Protein 1SRR (pdb70)

Structure (mmCIF, N/CA/C/O backbone):
data_1SRR
#
_entry.id   1SRR
#
_cell.length_a   101.990
_cell.length_b   101.990
_cell.length_c   82.300
_cell.angle_alpha   90.00
_cell.angle_beta   90.00
_cell.angle_gamma   90.00
#
_symmetry.space_group_name_H-M   'P 43 21 2'
#
loop_
_entity.id
_entity.type
_entity.pdbx_description
1 polymer 'SPORULATION RESPONSE REGULATORY PROTEIN'
2 non-polymer 'CALCIUM ION'
3 water water
#
loop_
_atom_site.group_PDB
_atom_site.id
_atom_site.type_symbol
_atom_site.label_atom_id
_atom_site.label_alt_id
_atom_site.label_comp_id
_atom_site.label_asym_id
_atom_site.label_entity_id
_atom_site.label_seq_id
_atom_site.pdbx_PDB_ins_code
_atom_site.Cartn_x
_atom_site.Cartn_y
_atom_site.Cartn_z
_atom_site.occupancy
_atom_site.B_iso_or_equiv
_atom_site.auth_seq_id
_atom_site.auth_comp_id
_atom_site.auth_asym_id
_atom_site.auth_atom_id
_atom_site.pdbx_PDB_model_num
ATOM 1 N N . ASN A 1 3 ? 11.927 14.573 49.592 1.00 69.29 3 ASN A N 1
ATOM 2 C CA . ASN A 1 3 ? 11.590 15.279 48.364 1.00 84.99 3 ASN A CA 1
ATOM 3 C C . ASN A 1 3 ? 10.153 15.003 47.816 1.00 82.02 3 ASN A C 1
ATOM 4 O O . ASN A 1 3 ? 9.514 15.830 47.145 1.00 39.94 3 ASN A O 1
ATOM 6 N N . GLU A 1 4 ? 9.611 13.833 48.104 1.00 84.99 4 GLU A N 1
ATOM 7 C CA . GLU A 1 4 ? 8.287 13.453 47.630 1.00 35.48 4 GLU A CA 1
ATOM 8 C C . GLU A 1 4 ? 7.132 14.203 48.277 1.00 36.46 4 GLU A C 1
ATOM 9 O O . GLU A 1 4 ? 7.065 14.384 49.499 1.00 33.81 4 GLU A O 1
ATOM 15 N N . LYS A 1 5 ? 6.196 14.629 47.445 1.00 23.49 5 LYS A N 1
ATOM 16 C CA . LYS A 1 5 ? 5.097 15.335 48.048 1.00 26.06 5 LYS A CA 1
ATOM 17 C C . LYS A 1 5 ? 3.812 14.541 47.904 1.00 36.63 5 LYS A C 1
ATOM 18 O O . LYS A 1 5 ? 3.559 13.974 46.838 1.00 29.91 5 LYS A O 1
ATOM 24 N N . ILE A 1 6 ? 3.007 14.557 48.962 1.00 27.34 6 ILE A N 1
ATOM 25 C CA . ILE A 1 6 ? 1.731 13.880 49.004 1.00 67.88 6 ILE A CA 1
ATOM 26 C C . ILE A 1 6 ? 0.665 14.856 49.475 1.00 27.85 6 ILE A C 1
ATOM 27 O O . ILE A 1 6 ? 0.846 15.532 50.499 1.00 24.03 6 ILE A O 1
ATOM 32 N N . LEU A 1 7 ? -0.459 14.928 48.749 1.00 24.75 7 LEU A N 1
ATOM 33 C CA . LEU A 1 7 ? -1.562 15.788 49.150 1.00 16.56 7 LEU A CA 1
ATOM 34 C C . LEU A 1 7 ? -2.705 14.907 49.724 1.00 21.33 7 LEU A C 1
ATOM 35 O O . LEU A 1 7 ? -3.151 13.953 49.083 1.00 30.15 7 LEU A O 1
ATOM 40 N N . ILE A 1 8 ? -3.157 15.175 50.925 1.00 28.32 8 ILE A N 1
ATOM 41 C CA . ILE A 1 8 ? -4.235 14.410 51.500 1.00 32.27 8 ILE A CA 1
ATOM 42 C C . ILE A 1 8 ? -5.543 15.175 51.435 1.00 33.38 8 ILE A C 1
ATOM 43 O O . ILE A 1 8 ? -5.691 16.186 52.087 1.00 29.79 8 ILE A O 1
ATOM 48 N N . VAL A 1 9 ? -6.478 14.676 50.670 1.00 24.75 9 VAL A N 1
ATOM 49 C CA . VAL A 1 9 ? -7.764 15.283 50.530 1.00 25.89 9 VAL A CA 1
ATOM 50 C C . VAL A 1 9 ? -8.804 14.530 51.310 1.00 41.74 9 VAL A C 1
ATOM 51 O O . VAL A 1 9 ? -9.133 13.404 50.984 1.00 22.62 9 VAL A O 1
ATOM 55 N N . ASP A 1 10 ? -9.337 15.159 52.336 1.00 32.04 10 ASP A N 1
ATOM 56 C CA . ASP A 1 10 ? -10.356 14.510 53.125 1.00 21.68 10 ASP A CA 1
ATOM 57 C C . ASP A 1 10 ? -11.115 15.548 53.872 1.00 43.69 10 ASP A C 1
ATOM 58 O O . ASP A 1 10 ? -10.499 16.442 54.439 1.00 25.38 10 ASP A O 1
ATOM 63 N N . ASP A 1 11 ? -12.439 15.384 53.878 1.00 36.45 11 ASP A N 1
ATOM 64 C CA . ASP A 1 11 ? -13.333 16.303 54.560 1.00 16.14 11 ASP A CA 1
ATOM 65 C C . ASP A 1 11 ? -13.290 16.306 56.053 1.00 22.85 11 ASP A C 1
ATOM 66 O O . ASP A 1 11 ? -13.715 17.284 56.659 1.00 47.93 11 ASP A O 1
ATOM 71 N N . GLN A 1 12 ? -12.759 15.227 56.641 1.00 25.96 12 GLN A N 1
ATOM 72 C CA . GLN A 1 12 ? -12.652 15.021 58.093 1.00 26.26 12 GLN A CA 1
ATOM 73 C C . GLN A 1 12 ? -11.262 15.295 58.712 1.00 29.79 12 GLN A C 1
ATOM 74 O O . GLN A 1 12 ? -10.310 14.553 58.491 1.00 39.86 12 GLN A O 1
ATOM 80 N N . SER A 1 13 ? -11.150 16.353 59.521 1.00 31.71 13 SER A N 1
ATOM 81 C CA . SER A 1 13 ? -9.896 16.725 60.150 1.00 27.21 13 SER A CA 1
ATOM 82 C C . SER A 1 13 ? -9.272 15.568 60.850 1.00 33.22 13 SER A C 1
ATOM 83 O O . SER A 1 13 ? -8.161 15.152 60.576 1.00 42.09 13 SER A O 1
ATOM 86 N N . GLY A 1 14 ? -9.984 15.037 61.779 1.00 30.57 14 GLY A N 1
ATOM 87 C CA . GLY A 1 14 ? -9.414 13.925 62.482 1.00 43.39 14 GLY A CA 1
ATOM 88 C C . GLY A 1 14 ? -8.591 12.961 61.628 1.00 40.24 14 GLY A C 1
ATOM 89 O O . GLY A 1 14 ? -7.400 12.841 61.854 1.00 37.17 14 GLY A O 1
ATOM 90 N N . ILE A 1 15 ? -9.242 12.266 60.686 1.00 46.27 15 ILE A N 1
ATOM 91 C CA . ILE A 1 15 ? -8.632 11.265 59.817 1.00 67.98 15 ILE A CA 1
ATOM 92 C C . ILE A 1 15 ? -7.595 11.836 58.896 1.00 35.08 15 ILE A C 1
ATOM 93 O O . ILE A 1 15 ? -6.527 11.228 58.668 1.00 35.47 15 ILE A O 1
ATOM 98 N N . ARG A 1 16 ? -7.926 12.990 58.364 1.00 29.78 16 ARG A N 1
ATOM 99 C CA . ARG A 1 16 ? -7.006 13.672 57.479 1.00 35.35 16 ARG A CA 1
ATOM 100 C C . ARG A 1 16 ? -5.700 13.999 58.212 1.00 34.83 16 ARG A C 1
ATOM 101 O O . ARG A 1 16 ? -4.596 13.807 57.705 1.00 39.79 16 ARG A O 1
ATOM 109 N N . ILE A 1 17 ? -5.820 14.486 59.437 1.00 31.65 17 ILE A N 1
ATOM 110 C CA . ILE A 1 17 ? -4.641 14.821 60.195 1.00 37.97 17 ILE A CA 1
ATOM 111 C C . ILE A 1 17 ? -3.848 13.613 60.613 1.00 38.03 17 ILE A C 1
ATOM 112 O O . ILE A 1 17 ? -2.640 13.673 60.736 1.00 38.99 17 ILE A O 1
ATOM 117 N N . LEU A 1 18 ? -4.537 12.517 60.842 1.00 35.06 18 LEU A N 1
ATOM 118 C CA . LEU A 1 18 ? -3.856 11.300 61.231 1.00 35.92 18 LEU A CA 1
ATOM 119 C C . LEU A 1 18 ? -3.011 10.769 60.090 1.00 29.61 18 LEU A C 1
ATOM 120 O O . LEU A 1 18 ? -1.906 10.340 60.302 1.00 41.82 18 LEU A O 1
ATOM 125 N N . LEU A 1 19 ? -3.570 10.801 58.869 1.00 36.63 19 LEU A N 1
ATOM 126 C CA . LEU A 1 19 ? -2.913 10.320 57.666 1.00 37.43 19 LEU A CA 1
ATOM 127 C C . LEU A 1 19 ? -1.726 11.175 57.322 1.00 39.58 19 LEU A C 1
ATOM 128 O O . LEU A 1 19 ? -0.660 10.730 56.888 1.00 33.45 19 LEU A O 1
ATOM 133 N N . ASN A 1 20 ? -1.925 12.441 57.506 1.00 36.89 20 ASN A N 1
ATOM 134 C CA . ASN A 1 20 ? -0.875 13.341 57.216 1.00 35.35 20 ASN A CA 1
ATOM 135 C C . ASN A 1 20 ? 0.395 12.941 58.009 1.00 30.93 20 ASN A C 1
ATOM 136 O O . ASN A 1 20 ? 1.512 12.828 57.494 1.00 52.60 20 ASN A O 1
ATOM 141 N N . GLU A 1 21 ? 0.197 12.701 59.285 1.00 33.25 21 GLU A N 1
ATOM 142 C CA . GLU A 1 21 ? 1.258 12.337 60.200 1.00 24.53 21 GLU A CA 1
ATOM 143 C C . GLU A 1 21 ? 1.944 11.062 59.831 1.00 31.52 21 GLU A C 1
ATOM 144 O O . GLU A 1 21 ? 3.164 10.974 59.929 1.00 45.06 21 GLU A O 1
ATOM 150 N N . VAL A 1 22 ? 1.156 10.095 59.371 1.00 35.19 22 VAL A N 1
ATOM 151 C CA . VAL A 1 22 ? 1.667 8.794 58.946 1.00 24.92 22 VAL A CA 1
ATOM 152 C C . VAL A 1 22 ? 2.740 8.965 57.875 1.00 31.64 22 VAL A C 1
ATOM 153 O O . VAL A 1 22 ? 3.781 8.295 57.914 1.00 39.36 22 VAL A O 1
ATOM 157 N N . PHE A 1 23 ? 2.449 9.876 56.912 1.00 36.14 23 PHE A N 1
ATOM 158 C CA . PHE A 1 23 ? 3.356 10.179 55.809 1.00 29.60 23 PHE A CA 1
ATOM 159 C C . PHE A 1 23 ? 4.389 11.261 56.095 1.00 47.08 23 PHE A C 1
ATOM 160 O O . PHE A 1 23 ? 5.338 11.421 55.352 1.00 35.55 23 PHE A O 1
ATOM 168 N N . ASN A 1 24 ? 4.203 12.011 57.153 1.00 37.60 24 ASN A N 1
ATOM 169 C CA . ASN A 1 24 ? 5.181 13.001 57.500 1.00 28.18 24 ASN A CA 1
ATOM 170 C C . ASN A 1 24 ? 6.229 12.149 58.180 1.00 37.20 24 ASN A C 1
ATOM 171 O O . ASN A 1 24 ? 7.426 12.196 57.970 1.00 32.47 24 ASN A O 1
ATOM 176 N N . LYS A 1 25 ? 5.725 11.284 59.004 1.00 35.98 25 LYS A N 1
ATOM 177 C CA . LYS A 1 25 ? 6.576 10.375 59.714 1.00 36.59 25 LYS A CA 1
ATOM 178 C C . LYS A 1 25 ? 7.367 9.521 58.751 1.00 35.98 25 LYS A C 1
ATOM 179 O O . LYS A 1 25 ? 8.298 8.838 59.118 1.00 34.88 25 LYS A O 1
ATOM 185 N N . GLU A 1 26 ? 6.986 9.522 57.506 1.00 49.00 26 GLU A N 1
ATOM 186 C CA . GLU A 1 26 ? 7.708 8.715 56.553 1.00 31.03 26 GLU A CA 1
ATOM 187 C C . GLU A 1 26 ? 8.721 9.532 55.756 1.00 41.33 26 GLU A C 1
ATOM 188 O O . GLU A 1 26 ? 9.511 8.980 54.994 1.00 31.90 26 GLU A O 1
ATOM 194 N N . GLY A 1 27 ? 8.697 10.867 55.905 1.00 32.16 27 GLY A N 1
ATOM 195 C CA . GLY A 1 27 ? 9.641 11.722 55.186 1.00 35.89 27 GLY A CA 1
ATOM 196 C C . GLY A 1 27 ? 9.097 12.390 53.943 1.00 34.59 27 GLY A C 1
ATOM 197 O O . GLY A 1 27 ? 9.807 12.948 53.083 1.00 23.16 27 GLY A O 1
ATOM 198 N N . TYR A 1 28 ? 7.795 12.318 53.834 1.00 39.92 28 TYR A N 1
ATOM 199 C CA . TYR A 1 28 ? 7.121 12.917 52.706 1.00 37.76 28 TYR A CA 1
ATOM 200 C C . TYR A 1 28 ? 6.694 14.336 53.052 1.00 36.02 28 TYR A C 1
ATOM 201 O O . TYR A 1 28 ? 6.301 14.596 54.200 1.00 29.62 28 TYR A O 1
ATOM 210 N N . GLN A 1 29 ? 6.758 15.217 52.046 1.00 35.96 29 GLN A N 1
ATOM 211 C CA . GLN A 1 29 ? 6.335 16.616 52.171 1.00 40.48 29 GLN A CA 1
ATOM 212 C C . GLN A 1 29 ? 4.844 16.544 51.952 1.00 32.02 29 GLN A C 1
ATOM 213 O O . GLN A 1 29 ? 4.419 16.338 50.818 1.00 43.18 29 GLN A O 1
ATOM 219 N N . THR A 1 30 ? 4.065 16.645 53.023 1.00 30.21 30 THR A N 1
ATOM 220 C CA . THR A 1 30 ? 2.615 16.521 52.912 1.00 37.59 30 THR A CA 1
ATOM 221 C C . THR A 1 30 ? 1.847 17.834 52.945 1.00 73.99 30 THR A C 1
ATOM 222 O O . THR A 1 30 ? 2.239 18.771 53.638 1.00 50.73 30 THR A O 1
ATOM 226 N N . PHE A 1 31 ? 0.738 17.854 52.193 1.00 28.98 31 PHE A N 1
ATOM 227 C CA . PHE A 1 31 ? -0.169 18.965 52.083 1.00 28.17 31 PHE A CA 1
ATOM 228 C C . PHE A 1 31 ? -1.538 18.460 52.422 1.00 44.57 31 PHE A C 1
ATOM 229 O O . PHE A 1 31 ? -1.783 17.269 52.348 1.00 38.60 31 PHE A O 1
ATOM 237 N N . GLN A 1 32 ? -2.422 19.367 52.770 1.00 26.35 32 GLN A N 1
ATOM 238 C CA . GLN A 1 32 ? -3.742 18.951 53.140 1.00 26.13 32 GLN A CA 1
ATOM 239 C C . GLN A 1 32 ? -4.830 19.807 52.559 1.00 37.09 32 GLN A C 1
ATOM 240 O O . GLN A 1 32 ? -4.682 21.016 52.487 1.00 32.55 32 GLN A O 1
ATOM 246 N N . ALA A 1 33 ? -5.928 19.147 52.169 1.00 39.41 33 ALA A N 1
ATOM 247 C CA . ALA A 1 33 ? -7.096 19.778 51.605 1.00 11.74 33 ALA A CA 1
ATOM 248 C C . ALA A 1 33 ? -8.392 19.172 52.160 1.00 43.28 33 ALA A C 1
ATOM 249 O O . ALA A 1 33 ? -8.458 17.981 52.468 1.00 42.78 33 ALA A O 1
ATOM 251 N N . ALA A 1 34 ? -9.442 19.975 52.297 1.00 37.68 34 ALA A N 1
ATOM 252 C CA . ALA A 1 34 ? -10.742 19.512 52.829 1.00 26.18 34 ALA A CA 1
ATOM 253 C C . ALA A 1 34 ? -11.884 19.442 51.787 1.00 30.71 34 ALA A C 1
ATOM 254 O O . ALA A 1 34 ? -13.033 19.079 52.050 1.00 34.27 34 ALA A O 1
ATOM 256 N N . ASN A 1 35 ? -11.564 19.842 50.594 1.00 27.78 35 ASN A N 1
ATOM 257 C CA . ASN A 1 35 ? -12.493 19.868 49.490 1.00 16.72 35 ASN A CA 1
ATOM 258 C C . ASN A 1 35 ? -11.719 19.981 48.196 1.00 22.66 35 ASN A C 1
ATOM 259 O O . ASN A 1 35 ? -10.534 20.330 48.165 1.00 36.53 35 ASN A O 1
ATOM 264 N N . GLY A 1 36 ? -12.410 19.703 47.129 1.00 28.28 36 GLY A N 1
ATOM 265 C CA . GLY A 1 36 ? -11.842 19.713 45.824 1.00 38.94 36 GLY A CA 1
ATOM 266 C C . GLY A 1 36 ? -11.327 21.037 45.358 1.00 33.83 36 GLY A C 1
ATOM 267 O O . GLY A 1 36 ? -10.488 21.075 44.450 1.00 39.77 36 GLY A O 1
ATOM 268 N N . LEU A 1 37 ? -11.815 22.116 45.945 1.00 39.15 37 LEU A N 1
ATOM 269 C CA . LEU A 1 37 ? -11.327 23.433 45.517 1.00 36.14 37 LEU A CA 1
ATOM 270 C C . LEU A 1 37 ? -9.913 23.687 46.006 1.00 15.89 37 LEU A C 1
ATOM 271 O O . LEU A 1 37 ? -9.028 24.014 45.232 1.00 26.98 37 LEU A O 1
ATOM 273 N N . GLN A 1 38 ? -9.730 23.448 47.295 1.00 24.42 38 GLN A N 1
ATOM 274 C CA . GLN A 1 38 ? -8.460 23.588 47.920 1.00 36.93 38 GLN A CA 1
ATOM 275 C C . GLN A 1 38 ? -7.509 22.642 47.279 1.00 39.12 38 GLN A C 1
ATOM 276 O O . GLN A 1 38 ? -6.376 22.951 46.956 1.00 44.28 38 GLN A O 1
ATOM 282 N N . ALA A 1 39 ? -7.957 21.450 47.111 1.00 31.49 39 ALA A N 1
ATOM 283 C CA . ALA A 1 39 ? -7.069 20.519 46.503 1.00 27.55 39 ALA A CA 1
ATOM 284 C C . ALA A 1 39 ? -6.580 21.013 45.189 1.00 21.60 39 ALA A C 1
ATOM 285 O O . ALA A 1 39 ? -5.376 21.096 44.914 1.00 39.18 39 ALA A O 1
ATOM 287 N N . LEU A 1 40 ? -7.522 21.313 44.328 1.00 19.33 40 LEU A N 1
ATOM 288 C CA . LEU A 1 40 ? -7.131 21.769 42.997 1.00 27.40 40 LEU A CA 1
ATOM 289 C C . LEU A 1 40 ? -6.120 22.875 43.068 1.00 39.48 40 LEU A C 1
ATOM 290 O O . LEU A 1 40 ? -5.228 22.979 42.255 1.00 35.75 40 LEU A O 1
ATOM 295 N N . ASP A 1 41 ? -6.291 23.711 44.061 1.00 36.36 41 ASP A N 1
ATOM 296 C CA . ASP A 1 41 ? -5.410 24.830 44.279 1.00 37.72 41 ASP A CA 1
ATOM 297 C C . ASP A 1 41 ? -3.973 24.393 44.569 1.00 25.36 41 ASP A C 1
ATOM 298 O O . ASP A 1 41 ? -3.020 24.848 43.922 1.00 36.81 41 ASP A O 1
ATOM 303 N N . ILE A 1 42 ? -3.830 23.469 45.530 1.00 35.73 42 ILE A N 1
ATOM 304 C CA . ILE A 1 42 ? -2.533 22.913 45.936 1.00 37.96 42 ILE A CA 1
ATOM 305 C C . ILE A 1 42 ? -1.845 22.154 44.843 1.00 21.66 42 ILE A C 1
ATOM 306 O O . ILE A 1 42 ? -0.626 22.193 44.697 1.00 36.95 42 ILE A O 1
ATOM 311 N N . VAL A 1 43 ? -2.628 21.408 44.089 1.00 31.16 43 VAL A N 1
ATOM 312 C CA . VAL A 1 43 ? -2.048 20.653 43.007 1.00 40.24 43 VAL A CA 1
ATOM 313 C C . VAL A 1 43 ? -1.379 21.679 42.080 1.00 65.85 43 VAL A C 1
ATOM 314 O O . VAL A 1 43 ? -0.238 21.495 41.655 1.00 34.69 43 VAL A O 1
ATOM 318 N N . THR A 1 44 ? -2.107 22.788 41.811 1.00 39.99 44 THR A N 1
ATOM 319 C CA . THR A 1 44 ? -1.647 23.902 40.955 1.00 28.52 44 THR A CA 1
ATOM 320 C C . THR A 1 44 ? -0.381 24.552 41.486 1.00 34.77 44 THR A C 1
ATOM 321 O O . THR A 1 44 ? 0.572 24.809 40.737 1.00 44.35 44 THR A O 1
ATOM 325 N N . LYS A 1 45 ? -0.418 24.807 42.790 1.00 23.74 45 LYS A N 1
ATOM 326 C CA . LYS A 1 45 ? 0.671 25.417 43.516 1.00 30.92 45 LYS A CA 1
ATOM 327 C C . LYS A 1 45 ? 1.875 24.527 43.794 1.00 43.86 45 LYS A C 1
ATOM 328 O O . LYS A 1 45 ? 3.003 24.868 43.460 1.00 36.61 45 LYS A O 1
ATOM 334 N N . GLU A 1 46 ? 1.632 23.398 44.419 1.00 38.29 46 GLU A N 1
ATOM 335 C CA . GLU A 1 46 ? 2.655 22.454 44.812 1.00 21.40 46 GLU A CA 1
ATOM 336 C C . GLU A 1 46 ? 2.931 21.346 43.855 1.00 29.57 46 GLU A C 1
ATOM 337 O O . GLU A 1 46 ? 4.012 20.774 43.904 1.00 35.31 46 GLU A O 1
ATOM 343 N N . ARG A 1 47 ? 1.967 21.008 43.016 1.00 33.66 47 ARG A N 1
ATOM 344 C CA . ARG A 1 47 ? 2.201 19.913 42.096 1.00 36.78 47 ARG A CA 1
ATOM 345 C C . ARG A 1 47 ? 2.741 18.655 42.785 1.00 37.33 47 ARG A C 1
ATOM 346 O O . ARG A 1 47 ? 3.846 18.150 42.492 1.00 29.93 47 ARG A O 1
ATOM 354 N N . PRO A 1 48 ? 1.942 18.139 43.704 1.00 36.93 48 PRO A N 1
ATOM 355 C CA . PRO A 1 48 ? 2.341 16.952 44.452 1.00 23.36 48 PRO A CA 1
ATOM 356 C C . PRO A 1 48 ? 2.493 15.704 43.579 1.00 17.65 48 PRO A C 1
ATOM 357 O O . PRO A 1 48 ? 1.912 15.574 42.459 1.00 27.75 48 PRO A O 1
ATOM 361 N N . ASP A 1 49 ? 3.288 14.761 44.083 1.00 49.63 49 ASP A N 1
ATOM 362 C CA . ASP A 1 49 ? 3.555 13.502 43.380 1.00 39.86 49 ASP A CA 1
ATOM 363 C C . ASP A 1 49 ? 2.371 12.537 43.406 1.00 27.47 49 ASP A C 1
ATOM 364 O O . ASP A 1 49 ? 2.055 11.882 42.396 1.00 32.94 49 ASP A O 1
ATOM 369 N N . LEU A 1 50 ? 1.724 12.485 44.579 1.00 33.55 50 LEU A N 1
ATOM 370 C CA . LEU A 1 50 ? 0.578 11.628 44.831 1.00 25.52 50 LEU A CA 1
ATOM 371 C C . LEU A 1 50 ? -0.506 12.341 45.602 1.00 29.82 50 LEU A C 1
ATOM 372 O O . LEU A 1 50 ? -0.207 13.186 46.434 1.00 28.26 50 LEU A O 1
ATOM 377 N N . VAL A 1 51 ? -1.760 11.927 45.359 1.00 28.65 51 VAL A N 1
ATOM 378 C CA . VAL A 1 51 ? -2.912 12.435 46.099 1.00 21.98 51 VAL A CA 1
ATOM 379 C C . VAL A 1 51 ? -3.688 11.247 46.691 1.00 25.21 51 VAL A C 1
ATOM 380 O O . VAL A 1 51 ? -3.931 10.222 46.039 1.00 26.36 51 VAL A O 1
ATOM 384 N N . LEU A 1 52 ? -4.088 11.414 47.921 1.00 30.46 52 LEU A N 1
ATOM 385 C CA . LEU A 1 52 ? -4.902 10.466 48.634 1.00 25.15 52 LEU A CA 1
ATOM 386 C C . LEU A 1 52 ? -6.243 11.190 48.610 1.00 21.19 52 LEU A C 1
ATOM 387 O O . LEU A 1 52 ? -6.444 12.128 49.361 1.00 28.49 52 LEU A O 1
ATOM 392 N N . LEU A 1 53 ? -7.109 10.804 47.695 1.00 27.68 53 LEU A N 1
ATOM 393 C CA . LEU A 1 53 ? -8.387 11.487 47.517 1.00 18.18 53 LEU A CA 1
ATOM 394 C C . LEU A 1 53 ? -9.634 10.783 47.964 1.00 26.84 53 LEU A C 1
ATOM 395 O O . LEU A 1 53 ? -9.967 9.740 47.408 1.00 31.71 53 LEU A O 1
ATOM 400 N N . ASP A 1 54 ? -10.271 11.416 48.984 1.00 38.90 54 ASP A N 1
ATOM 401 C CA . ASP A 1 54 ? -11.537 11.034 49.639 1.00 25.14 54 ASP A CA 1
ATOM 402 C C . ASP A 1 54 ? -12.621 11.297 48.603 1.00 25.99 54 ASP A C 1
ATOM 403 O O . ASP A 1 54 ? -12.777 12.428 48.111 1.00 29.18 54 ASP A O 1
ATOM 408 N N . MET A 1 55 ? -13.335 10.270 48.178 1.00 23.73 55 MET A N 1
ATOM 409 C CA . MET A 1 55 ? -14.323 10.528 47.143 1.00 29.41 55 MET A CA 1
ATOM 410 C C . MET A 1 55 ? -15.667 10.928 47.729 1.00 35.43 55 MET A C 1
ATOM 411 O O . MET A 1 55 ? -16.645 11.245 47.024 1.00 39.54 55 MET A O 1
ATOM 416 N N . LYS A 1 56 ? -15.741 10.894 49.038 1.00 24.66 56 LYS A N 1
ATOM 417 C CA . LYS A 1 56 ? -16.997 11.260 49.648 1.00 45.11 56 LYS A CA 1
ATOM 418 C C . LYS A 1 56 ? -16.879 12.571 50.390 1.00 32.89 56 LYS A C 1
ATOM 419 O O . LYS A 1 56 ? -16.591 12.621 51.603 1.00 30.90 56 LYS A O 1
ATOM 425 N N . ILE A 1 57 ? -17.081 13.612 49.598 1.00 34.10 57 ILE A N 1
ATOM 426 C CA . ILE A 1 57 ? -17.041 14.965 50.070 1.00 32.01 57 ILE A CA 1
ATOM 427 C C . ILE A 1 57 ? -18.255 15.642 49.478 1.00 34.39 57 ILE A C 1
ATOM 428 O O . ILE A 1 57 ? -18.488 15.636 48.265 1.00 36.49 57 ILE A O 1
ATOM 433 N N . PRO A 1 58 ? -19.030 16.199 50.388 1.00 55.78 58 PRO A N 1
ATOM 434 C CA . PRO A 1 58 ? -20.258 16.875 50.085 1.00 33.67 58 PRO A CA 1
ATOM 435 C C . PRO A 1 58 ? -20.141 17.958 49.081 1.00 65.77 58 PRO A C 1
ATOM 436 O O . PRO A 1 58 ? -19.406 18.938 49.270 1.00 40.77 58 PRO A O 1
ATOM 440 N N . GLY A 1 59 ? -20.917 17.738 48.028 1.00 36.64 59 GLY A N 1
ATOM 441 C CA . GLY A 1 59 ? -20.972 18.641 46.913 1.00 60.68 59 GLY A CA 1
ATOM 442 C C . GLY A 1 59 ? -20.000 18.146 45.877 1.00 62.27 59 GLY A C 1
ATOM 443 O O . GLY A 1 59 ? -20.255 18.228 44.674 1.00 79.17 59 GLY A O 1
ATOM 444 N N . MET A 1 60 ? -18.893 17.598 46.393 1.00 38.19 60 MET A N 1
ATOM 445 C CA . MET A 1 60 ? -17.827 17.043 45.588 1.00 57.33 60 MET A CA 1
ATOM 446 C C . MET A 1 60 ? -18.065 15.774 44.710 1.00 14.72 60 MET A C 1
ATOM 447 O O . MET A 1 60 ? -18.520 14.725 45.167 1.00 79.23 60 MET A O 1
ATOM 452 N N . ASP A 1 61 ? -17.682 15.945 43.424 1.00 23.13 61 ASP A N 1
ATOM 453 C CA . ASP A 1 61 ? -17.662 14.958 42.362 1.00 38.06 61 ASP A CA 1
ATOM 454 C C . ASP A 1 61 ? -16.174 14.598 42.339 1.00 35.87 61 ASP A C 1
ATOM 455 O O . ASP A 1 61 ? -15.349 15.255 41.683 1.00 32.11 61 ASP A O 1
ATOM 460 N N . GLY A 1 62 ? -15.818 13.573 43.100 1.00 21.48 62 GLY A N 1
ATOM 461 C CA . GLY A 1 62 ? -14.420 13.163 43.153 1.00 19.22 62 GLY A CA 1
ATOM 462 C C . GLY A 1 62 ? -13.890 12.787 41.794 1.00 17.20 62 GLY A C 1
ATOM 463 O O . GLY A 1 62 ? -12.723 12.987 41.479 1.00 27.33 62 GLY A O 1
ATOM 464 N N . ILE A 1 63 ? -14.745 12.199 40.958 1.00 22.01 63 ILE A N 1
ATOM 465 C CA . ILE A 1 63 ? -14.301 11.799 39.639 1.00 20.04 63 ILE A CA 1
ATOM 466 C C . ILE A 1 63 ? -13.919 12.976 38.805 1.00 32.83 63 ILE A C 1
ATOM 467 O O . ILE A 1 63 ? -13.031 12.918 37.968 1.00 26.74 63 ILE A O 1
ATOM 472 N N . GLU A 1 64 ? -14.622 14.058 39.035 1.00 34.64 64 GLU A N 1
ATOM 473 C CA . GLU A 1 64 ? -14.337 15.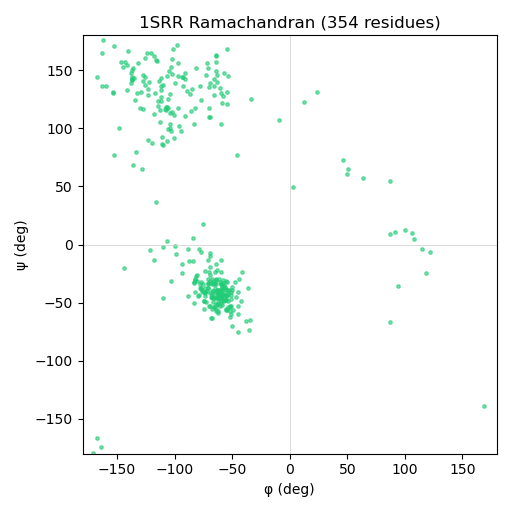245 38.284 1.00 33.79 64 GLU A CA 1
ATOM 474 C C . GLU A 1 64 ? -13.048 15.918 38.800 1.00 21.61 64 GLU A C 1
ATOM 475 O O . GLU A 1 64 ? -12.213 16.401 38.029 1.00 26.73 64 GLU A O 1
ATOM 481 N N . ILE A 1 65 ? -12.875 15.932 40.102 1.00 22.07 65 ILE A N 1
ATOM 482 C CA . ILE A 1 65 ? -11.670 16.540 40.550 1.00 39.87 65 ILE A CA 1
ATOM 483 C C . ILE A 1 65 ? -10.436 15.758 40.112 1.00 39.57 65 ILE A C 1
ATOM 484 O O . ILE A 1 65 ? -9.396 16.331 39.791 1.00 33.05 65 ILE A O 1
ATOM 489 N N . LEU A 1 66 ? -10.601 14.434 40.060 1.00 34.05 66 LEU A N 1
ATOM 490 C CA . LEU A 1 66 ? -9.560 13.518 39.616 1.00 27.89 66 LEU A CA 1
ATOM 491 C C . LEU A 1 66 ? -9.194 13.887 38.189 1.00 31.53 66 LEU A C 1
ATOM 492 O O . LEU A 1 66 ? -8.021 13.966 37.878 1.00 40.09 66 LEU A O 1
ATOM 497 N N . LYS A 1 67 ? -10.196 14.132 37.323 1.00 28.16 67 LYS A N 1
ATOM 498 C CA . LYS A 1 67 ? -9.972 14.489 35.914 1.00 24.89 67 LYS A CA 1
ATOM 499 C C . LYS A 1 67 ? -9.256 15.820 35.756 1.00 32.37 67 LYS A C 1
ATOM 500 O O . LYS A 1 67 ? -8.480 15.996 34.816 1.00 50.79 67 LYS A O 1
ATOM 506 N N . ARG A 1 68 ? -9.550 16.743 36.665 1.00 43.24 68 ARG A N 1
ATOM 507 C CA . ARG A 1 68 ? -8.953 18.061 36.634 1.00 44.98 68 ARG A CA 1
ATOM 508 C C . ARG A 1 68 ? -7.516 18.052 37.110 1.00 53.90 68 ARG A C 1
ATOM 509 O O . ARG A 1 68 ? -6.677 18.726 36.545 1.00 38.65 68 ARG A O 1
ATOM 517 N N . MET A 1 69 ? -7.227 17.286 38.158 1.00 40.82 69 MET A N 1
ATOM 518 C CA . MET A 1 69 ? -5.872 17.229 38.683 1.00 28.50 69 MET A CA 1
ATOM 519 C C . MET A 1 69 ? -4.878 16.895 37.618 1.00 53.35 69 MET A C 1
ATOM 520 O O . MET A 1 69 ? -3.807 17.494 37.531 1.00 53.71 69 MET A O 1
ATOM 525 N N . LYS A 1 70 ? -5.291 15.920 36.825 1.00 25.75 70 LYS A N 1
ATOM 526 C CA . LYS A 1 70 ? -4.531 15.386 35.742 1.00 28.75 70 LYS A CA 1
ATOM 527 C C . LYS A 1 70 ? -4.330 16.399 34.638 1.00 39.24 70 LYS A C 1
ATOM 528 O O . LYS A 1 70 ? -3.324 16.414 33.930 1.00 53.95 70 LYS A O 1
ATOM 534 N N . VAL A 1 71 ? -5.290 17.265 34.492 1.00 37.84 71 VAL A N 1
ATOM 535 C CA . VAL A 1 71 ? -5.165 18.246 33.458 1.00 37.93 71 VAL A CA 1
ATOM 536 C C . VAL A 1 71 ? -4.190 19.276 33.883 1.00 27.25 71 VAL A C 1
ATOM 537 O O . VAL A 1 71 ? -3.432 19.824 33.102 1.00 49.30 71 VAL A O 1
ATOM 541 N N . ILE A 1 72 ? -4.234 19.493 35.159 1.00 25.17 72 ILE A N 1
ATOM 542 C CA . ILE A 1 72 ? -3.374 20.431 35.735 1.00 20.71 72 ILE A CA 1
ATOM 543 C C . ILE A 1 72 ? -1.995 19.934 35.811 1.00 36.99 72 ILE A C 1
ATOM 544 O O . ILE A 1 72 ? -1.057 20.673 35.574 1.00 39.39 72 ILE A O 1
ATOM 549 N N . ASP A 1 73 ? -1.895 18.685 36.176 1.00 35.96 73 ASP A N 1
ATOM 550 C CA . ASP A 1 73 ? -0.621 18.059 36.333 1.00 34.88 73 ASP A CA 1
ATOM 551 C C . ASP A 1 73 ? -0.793 16.598 35.972 1.00 35.33 73 ASP A C 1
ATOM 552 O O . ASP A 1 73 ? -1.293 15.763 36.734 1.00 29.84 73 ASP A O 1
ATOM 557 N N . GLU A 1 74 ? -0.386 16.319 34.759 1.00 39.40 74 GLU A N 1
ATOM 558 C CA . GLU A 1 74 ? -0.475 15.001 34.154 1.00 55.98 74 GLU A CA 1
ATOM 559 C C . GLU A 1 74 ? 0.458 13.933 34.740 1.00 84.99 74 GLU A C 1
ATOM 560 O O . GLU A 1 74 ? 0.384 12.749 34.388 1.00 36.66 74 GLU A O 1
ATOM 562 N N . ASN A 1 75 ? 1.347 14.353 35.638 1.00 54.21 75 ASN A N 1
ATOM 563 C CA . ASN A 1 75 ? 2.292 13.426 36.252 1.00 54.63 75 ASN A CA 1
ATOM 564 C C . ASN A 1 75 ? 1.855 12.995 37.634 1.00 45.51 75 ASN A C 1
ATOM 565 O O . ASN A 1 75 ? 2.547 12.215 38.297 1.00 41.78 75 ASN A O 1
ATOM 570 N N . ILE A 1 76 ? 0.719 13.537 38.068 1.00 34.30 76 ILE A N 1
ATOM 571 C CA . ILE A 1 76 ? 0.173 13.239 39.369 1.00 44.76 76 ILE A CA 1
ATOM 572 C C . ILE A 1 76 ? -0.524 11.893 39.401 1.00 36.26 76 ILE A C 1
ATOM 573 O O . ILE A 1 76 ? -1.227 11.530 38.465 1.00 35.44 76 ILE A O 1
ATOM 578 N N . ARG A 1 77 ? -0.272 11.151 40.471 1.00 26.30 77 ARG A N 1
ATOM 579 C CA . ARG A 1 77 ? -0.870 9.861 40.620 1.00 27.82 77 ARG A CA 1
ATOM 580 C C . ARG A 1 77 ? -1.855 9.945 41.765 1.00 46.87 77 ARG A C 1
ATOM 581 O O . ARG A 1 77 ? -1.637 10.662 42.744 1.00 25.75 77 ARG A O 1
ATOM 589 N N . VAL A 1 78 ? -2.962 9.245 41.619 1.00 31.57 78 VAL A N 1
ATOM 590 C CA . VAL A 1 78 ? -3.972 9.306 42.634 1.00 24.15 78 VAL A CA 1
ATOM 591 C C . VAL A 1 78 ? -4.375 7.931 43.101 1.00 24.96 78 VAL A C 1
ATOM 592 O O . VAL A 1 78 ? -4.406 7.005 42.340 1.00 21.68 78 VAL A O 1
ATOM 596 N N . ILE A 1 79 ? -4.680 7.894 44.362 1.00 26.21 79 ILE A N 1
ATOM 597 C CA . ILE A 1 79 ? -5.166 6.770 45.078 1.00 14.53 79 ILE A CA 1
ATOM 598 C C . ILE A 1 79 ? -6.423 7.322 45.730 1.00 30.98 79 ILE A C 1
ATOM 599 O O . ILE A 1 79 ? -6.316 8.254 46.530 1.00 24.70 79 ILE A O 1
ATOM 604 N N . ILE A 1 80 ? -7.595 6.764 45.361 1.00 35.68 80 ILE A N 1
ATOM 605 C CA . ILE A 1 80 ? -8.914 7.169 45.898 1.00 24.67 80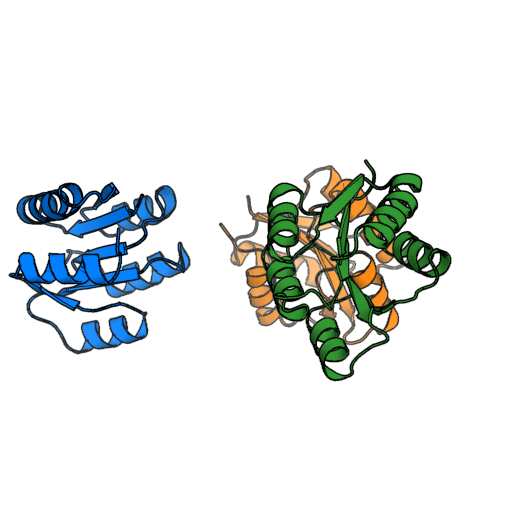 ILE A CA 1
ATOM 606 C C . ILE A 1 80 ? -9.333 6.372 47.112 1.00 21.02 80 ILE A C 1
ATOM 607 O O . ILE A 1 80 ? -9.019 5.191 47.285 1.00 24.83 80 ILE A O 1
ATOM 612 N N . MET A 1 81 ? -10.048 7.049 47.967 1.00 29.39 81 MET A N 1
ATOM 613 C CA . MET A 1 81 ? -10.533 6.459 49.167 1.00 34.55 81 MET A CA 1
ATOM 614 C C . MET A 1 81 ? -12.024 6.378 49.038 1.00 43.56 81 MET A C 1
ATOM 615 O O . MET A 1 81 ? -12.726 7.356 48.898 1.00 22.08 81 MET A O 1
ATOM 620 N N . THR A 1 82 ? -12.498 5.177 49.024 1.00 32.70 82 THR A N 1
ATOM 621 C CA . THR A 1 82 ? -13.891 4.965 48.878 1.00 25.39 82 THR A CA 1
ATOM 622 C C . THR A 1 82 ? -14.504 4.746 50.213 1.00 28.04 82 THR A C 1
ATOM 623 O O . THR A 1 82 ? -13.835 4.583 51.242 1.00 24.10 82 THR A O 1
ATOM 627 N N . ALA A 1 83 ? -15.817 4.720 50.198 1.00 37.82 83 ALA A N 1
ATOM 628 C CA . ALA A 1 83 ? -16.537 4.465 51.422 1.00 33.80 83 ALA A CA 1
ATOM 629 C C . ALA A 1 83 ? -17.102 3.142 51.228 1.00 51.96 83 ALA A C 1
ATOM 630 O O . ALA A 1 83 ? -18.236 2.996 50.750 1.00 84.99 83 ALA A O 1
ATOM 632 N N . TYR A 1 84 ? -16.303 2.165 51.546 1.00 29.97 84 TYR A N 1
ATOM 633 C CA . TYR A 1 84 ? -16.777 0.837 51.330 1.00 84.99 84 TYR A CA 1
ATOM 634 C C . TYR A 1 84 ? -17.011 0.576 49.820 1.00 84.99 84 TYR A C 1
ATOM 635 O O . TYR A 1 84 ? -18.116 0.205 49.374 1.00 77.99 84 TYR A O 1
ATOM 644 N N . GLY A 1 85 ? -15.891 0.784 49.033 1.00 84.99 85 GLY A N 1
ATOM 645 C CA . GLY A 1 85 ? -15.723 0.634 47.558 1.00 18.79 85 GLY A CA 1
ATOM 646 C C . GLY A 1 85 ? -17.027 0.484 46.785 1.00 30.90 85 GLY A C 1
ATOM 647 O O . GLY A 1 85 ? -17.774 -0.435 47.088 1.00 74.92 85 GLY A O 1
ATOM 648 N N . GLU A 1 86 ? -17.275 1.406 45.779 1.00 31.40 86 GLU A N 1
ATOM 649 C CA . GLU A 1 86 ? -18.454 1.492 44.825 1.00 29.34 86 GLU A CA 1
ATOM 650 C C . GLU A 1 86 ? -18.013 1.255 43.382 1.00 29.44 86 GLU A C 1
ATOM 651 O O . GLU A 1 86 ? -17.173 1.967 42.844 1.00 26.17 86 GLU A O 1
ATOM 657 N N . LEU A 1 87 ? -18.571 0.197 42.780 1.00 38.96 87 LEU A N 1
ATOM 658 C CA . LEU A 1 87 ? -18.211 -0.283 41.465 1.00 17.99 87 LEU A CA 1
ATOM 659 C C . LEU A 1 87 ? -17.969 0.624 40.316 1.00 36.07 87 LEU A C 1
ATOM 660 O O . LEU A 1 87 ? -16.998 0.463 39.587 1.00 26.67 87 LEU A O 1
ATOM 665 N N . ASP A 1 88 ? -18.873 1.535 40.112 1.00 24.14 88 ASP A N 1
ATOM 666 C CA . ASP A 1 88 ? -18.737 2.434 38.987 1.00 19.35 88 ASP A CA 1
ATOM 667 C C . ASP A 1 88 ? -17.632 3.491 39.213 1.00 11.59 88 ASP A C 1
ATOM 668 O O . ASP A 1 88 ? -16.926 3.851 38.286 1.00 27.47 88 ASP A O 1
ATOM 673 N N . MET A 1 89 ? -17.485 3.989 40.437 1.00 18.68 89 MET A N 1
ATOM 674 C CA . MET A 1 89 ? -16.477 4.984 40.754 1.00 17.94 89 MET A CA 1
ATOM 675 C C . MET A 1 89 ? -15.113 4.333 40.623 1.00 27.83 89 MET A C 1
ATOM 676 O O . MET A 1 89 ? -14.180 4.849 40.023 1.00 20.54 89 MET A O 1
ATOM 681 N N . ILE A 1 90 ? -15.003 3.146 41.165 1.00 26.66 90 ILE A N 1
ATOM 682 C CA . ILE A 1 90 ? -13.750 2.416 41.067 1.00 29.99 90 ILE A CA 1
ATOM 683 C C . ILE A 1 90 ? -13.402 2.185 39.588 1.00 35.10 90 ILE A C 1
ATOM 684 O O . ILE A 1 90 ? -12.252 2.306 39.172 1.00 33.45 90 ILE A O 1
ATOM 689 N N . GLN A 1 91 ? -14.402 1.856 38.759 1.00 35.83 91 GLN A N 1
ATOM 690 C CA . GLN A 1 91 ? -14.153 1.634 37.322 1.00 25.50 91 GLN A CA 1
ATOM 691 C C . GLN A 1 91 ? -13.760 2.888 36.608 1.00 23.53 91 GLN A C 1
ATOM 692 O O . GLN A 1 91 ? -12.822 2.900 35.855 1.00 25.25 91 GLN A O 1
ATOM 698 N N . GLU A 1 92 ? -14.455 3.981 36.831 1.00 20.11 92 GLU A N 1
ATOM 699 C CA . GLU A 1 92 ? -14.039 5.185 36.120 1.00 20.91 92 GLU A CA 1
ATOM 700 C C . GLU A 1 92 ? -12.663 5.639 36.561 1.00 12.20 92 GLU A C 1
ATOM 701 O O . GLU A 1 92 ? -11.872 6.102 35.764 1.00 28.24 92 GLU A O 1
ATOM 707 N N . SER A 1 93 ? -12.377 5.500 37.841 1.00 14.24 93 SER A N 1
ATOM 708 C CA . SER A 1 93 ? -11.073 5.893 38.321 1.00 20.64 93 SER A CA 1
ATOM 709 C C . SER A 1 93 ? -9.910 5.101 37.702 1.00 34.26 93 SER A C 1
ATOM 710 O O . SER A 1 93 ? -8.858 5.674 37.391 1.00 26.83 93 SER A O 1
ATOM 713 N N . LYS A 1 94 ? -10.084 3.781 37.547 1.00 30.02 94 LYS A N 1
ATOM 714 C CA . LYS A 1 94 ? -9.078 2.879 36.947 1.00 21.08 94 LYS A CA 1
ATOM 715 C C . LYS A 1 94 ? -8.853 3.441 35.576 1.00 34.60 94 LYS A C 1
ATOM 716 O O . LYS A 1 94 ? -7.733 3.610 35.103 1.00 34.00 94 LYS A O 1
ATOM 722 N N . GLU A 1 95 ? -9.981 3.752 34.928 1.00 35.71 95 GLU A N 1
ATOM 723 C CA . GLU A 1 95 ? -9.927 4.339 33.604 1.00 26.62 95 GLU A CA 1
ATOM 724 C C . GLU A 1 95 ? -9.143 5.654 33.629 1.00 53.27 95 GLU A C 1
ATOM 725 O O . GLU A 1 95 ? -8.347 5.929 32.730 1.00 35.10 95 GLU A O 1
ATOM 731 N N . LEU A 1 96 ? -9.384 6.481 34.651 1.00 40.96 96 LEU A N 1
ATOM 732 C CA . LEU A 1 96 ? -8.709 7.773 34.777 1.00 33.13 96 LEU A CA 1
ATOM 733 C C . LEU A 1 96 ? -7.233 7.629 35.128 1.00 38.61 96 LEU A C 1
ATOM 734 O O . LEU A 1 96 ? -6.408 8.533 35.010 1.00 32.67 96 LEU A O 1
ATOM 739 N N . GLY A 1 97 ? -6.843 6.466 35.530 1.00 29.64 97 GLY A N 1
ATOM 740 C CA . GLY A 1 97 ? -5.445 6.366 35.829 1.00 37.95 97 GLY A CA 1
ATOM 741 C C . GLY A 1 97 ? -5.166 6.256 37.299 1.00 42.70 97 GLY A C 1
ATOM 742 O O . GLY A 1 97 ? -3.994 6.209 37.678 1.00 25.64 97 GLY A O 1
ATOM 743 N N . ALA A 1 98 ? -6.206 6.157 38.150 1.00 22.49 98 ALA A N 1
ATOM 744 C CA . ALA A 1 98 ? -5.927 5.996 39.581 1.00 20.72 98 ALA A CA 1
ATOM 745 C C . ALA A 1 98 ? -5.043 4.746 39.800 1.00 59.99 98 ALA A C 1
ATOM 746 O O . ALA A 1 98 ? -5.109 3.739 39.081 1.00 28.81 98 ALA A O 1
ATOM 748 N N . LEU A 1 99 ? -4.188 4.795 40.802 1.00 36.40 99 LEU A N 1
ATOM 749 C CA . LEU A 1 99 ? -3.279 3.673 41.106 1.00 27.44 99 LEU A CA 1
ATOM 750 C C . LEU A 1 99 ? -4.041 2.511 41.757 1.00 22.00 99 LEU A C 1
ATOM 751 O O . LEU A 1 99 ? -3.898 1.370 41.353 1.00 32.67 99 LEU A O 1
ATOM 756 N N . THR A 1 100 ? -4.855 2.810 42.766 1.00 20.13 100 THR A N 1
ATOM 757 C CA . THR A 1 100 ? -5.655 1.806 43.477 1.00 25.63 100 THR A CA 1
ATOM 758 C C . THR A 1 100 ? -6.720 2.505 44.262 1.00 37.49 100 THR A C 1
ATOM 759 O O . THR A 1 100 ? -6.860 3.701 44.180 1.00 35.53 100 THR A O 1
ATOM 763 N N . HIS A 1 101 ? -7.447 1.750 45.054 1.00 28.81 101 HIS A N 1
ATOM 764 C CA . HIS A 1 101 ? -8.492 2.327 45.865 1.00 16.13 101 HIS A CA 1
ATOM 765 C C . HIS A 1 101 ? -8.415 1.713 47.234 1.00 23.94 101 HIS A C 1
ATOM 766 O O . HIS A 1 101 ? -8.082 0.538 47.400 1.00 32.51 101 HIS A O 1
ATOM 773 N N . PHE A 1 102 ? -8.701 2.505 48.245 1.00 18.74 102 PHE A N 1
ATOM 774 C CA . PHE A 1 102 ? -8.712 1.980 49.605 1.00 21.18 102 PHE A CA 1
ATOM 775 C C . PHE A 1 102 ? -10.054 2.365 50.176 1.00 28.53 102 PHE A C 1
ATOM 776 O O . PHE A 1 102 ? -10.568 3.472 49.943 1.00 29.85 102 PHE A O 1
ATOM 784 N N . ALA A 1 103 ? -10.634 1.461 50.924 1.00 24.71 103 ALA A N 1
ATOM 785 C CA . ALA A 1 103 ? -11.935 1.775 51.514 1.00 22.89 103 ALA A CA 1
ATOM 786 C C . ALA A 1 103 ? -11.703 2.100 52.957 1.00 26.16 103 ALA A C 1
ATOM 787 O O . ALA A 1 103 ? -10.718 1.623 53.538 1.00 36.83 103 ALA A O 1
ATOM 789 N N . LYS A 1 104 ? -12.591 2.917 53.501 1.00 29.80 104 LYS A N 1
ATOM 790 C CA . LYS A 1 104 ? -12.540 3.289 54.882 1.00 36.98 104 LYS A CA 1
ATOM 791 C C . LYS A 1 104 ? -13.650 2.511 55.566 1.00 41.38 104 LYS A C 1
ATOM 792 O O . LYS A 1 104 ? -14.674 2.188 54.975 1.00 31.23 104 LYS A O 1
ATOM 798 N N . PRO A 1 105 ? -13.457 2.178 56.811 1.00 28.28 105 PRO A N 1
ATOM 799 C CA . PRO A 1 105 ? -12.272 2.499 57.581 1.00 33.68 105 PRO A CA 1
ATOM 800 C C . PRO A 1 105 ? -11.095 1.716 57.077 1.00 39.59 105 PRO A C 1
ATOM 801 O O . PRO A 1 105 ? -11.237 0.522 56.752 1.00 77.99 105 PRO A O 1
ATOM 805 N N . PHE A 1 106 ? -9.936 2.375 57.007 1.00 39.56 106 PHE A N 1
ATOM 806 C CA . PHE A 1 106 ? -8.755 1.695 56.508 1.00 63.26 106 PHE A CA 1
ATOM 807 C C . PHE A 1 106 ? -7.746 1.196 57.527 1.00 27.01 106 PHE A C 1
ATOM 808 O O . PHE A 1 106 ? -7.779 1.488 58.737 1.00 28.97 106 PHE A O 1
ATOM 816 N N . ASP A 1 107 ? -6.866 0.380 56.918 1.00 25.92 107 ASP A N 1
ATOM 817 C CA . ASP A 1 107 ? -5.729 -0.265 57.535 1.00 36.57 107 ASP A CA 1
ATOM 818 C C . ASP A 1 107 ? -4.631 0.697 57.192 1.00 35.39 107 ASP A C 1
ATOM 819 O O . ASP A 1 107 ? -4.135 0.834 56.065 1.00 22.53 107 ASP A O 1
ATOM 824 N N . ILE A 1 108 ? -4.314 1.439 58.177 1.00 33.74 108 ILE A N 1
ATOM 825 C CA . ILE A 1 108 ? -3.360 2.439 57.958 1.00 19.01 108 ILE A CA 1
ATOM 826 C C . ILE A 1 108 ? -2.080 1.903 57.488 1.00 39.05 108 ILE A C 1
ATOM 827 O O . ILE A 1 108 ? -1.451 2.513 56.656 1.00 31.50 108 ILE A O 1
ATOM 832 N N . ASP A 1 109 ? -1.735 0.748 58.035 1.00 38.02 109 ASP A N 1
ATOM 833 C CA . ASP A 1 109 ? -0.513 0.082 57.685 1.00 36.25 109 ASP A CA 1
ATOM 834 C C . ASP A 1 109 ? -0.530 -0.284 56.211 1.00 36.93 109 ASP A C 1
ATOM 835 O O . ASP A 1 109 ? 0.451 -0.126 55.506 1.00 41.08 109 ASP A O 1
ATOM 840 N N . GLU A 1 110 ? -1.662 -0.771 55.736 1.00 35.64 110 GLU A N 1
ATOM 841 C CA . GLU A 1 110 ? -1.756 -1.138 54.344 1.00 29.99 110 GLU A CA 1
ATOM 842 C C . GLU A 1 110 ? -1.686 0.071 53.398 1.00 22.78 110 GLU A C 1
ATOM 843 O O . GLU A 1 110 ? -1.198 -0.019 52.257 1.00 25.49 110 GLU A O 1
ATOM 849 N N . ILE A 1 111 ? -2.226 1.203 53.876 1.00 39.22 111 ILE A N 1
ATOM 850 C CA . ILE A 1 111 ? -2.206 2.421 53.076 1.00 33.34 111 ILE A CA 1
ATOM 851 C C . ILE A 1 111 ? -0.761 2.840 52.931 1.00 38.37 111 ILE A C 1
ATOM 852 O O . ILE A 1 111 ? -0.265 3.146 51.844 1.00 30.53 111 ILE A O 1
ATOM 857 N N . ARG A 1 112 ? -0.097 2.800 54.091 1.00 29.27 112 ARG A N 1
ATOM 858 C CA . ARG A 1 112 ? 1.299 3.150 54.248 1.00 37.20 112 ARG A CA 1
ATOM 859 C C . ARG A 1 112 ? 2.156 2.353 53.324 1.00 53.95 112 ARG A C 1
ATOM 860 O O . ARG A 1 112 ? 2.929 2.917 52.537 1.00 35.22 112 ARG A O 1
ATOM 868 N N . ASP A 1 113 ? 2.005 1.035 53.452 1.00 31.36 113 ASP A N 1
ATOM 869 C CA . ASP A 1 113 ? 2.734 0.112 52.627 1.00 17.96 113 ASP A CA 1
ATOM 870 C C . ASP A 1 113 ? 2.468 0.433 51.177 1.00 19.70 113 ASP A C 1
ATOM 871 O O . ASP A 1 113 ? 3.370 0.481 50.340 1.00 38.40 113 ASP A O 1
ATOM 876 N N . ALA A 1 114 ? 1.209 0.698 50.859 1.00 35.66 114 ALA A N 1
ATOM 877 C CA . ALA A 1 114 ? 0.860 1.027 49.487 1.00 20.64 114 ALA A CA 1
ATOM 878 C C . ALA A 1 114 ? 1.538 2.253 48.908 1.00 28.75 114 ALA A C 1
ATOM 879 O O . ALA A 1 114 ? 2.040 2.182 47.799 1.00 34.51 114 ALA A O 1
ATOM 881 N N . VAL A 1 115 ? 1.545 3.394 49.608 1.00 38.50 115 VAL A N 1
ATOM 882 C CA . VAL A 1 115 ? 2.172 4.592 49.033 1.00 25.42 115 VAL A CA 1
ATOM 883 C C . VAL A 1 115 ? 3.668 4.476 48.954 1.00 29.76 115 VAL A C 1
ATOM 884 O O . VAL A 1 115 ? 4.295 5.032 48.061 1.00 30.51 115 VAL A O 1
ATOM 888 N N . LYS A 1 116 ? 4.234 3.771 49.915 1.00 25.13 116 LYS A N 1
ATOM 889 C CA . LYS A 1 116 ? 5.668 3.659 49.890 1.00 35.00 116 LYS A CA 1
ATOM 890 C C . LYS A 1 116 ? 6.151 2.930 48.690 1.00 33.52 116 LYS A C 1
ATOM 891 O O . LYS A 1 116 ? 7.258 3.173 48.177 1.00 38.82 116 LYS A O 1
ATOM 897 N N . LYS A 1 117 ? 5.290 2.033 48.268 1.00 23.01 117 LYS A N 1
ATOM 898 C CA . LYS A 1 117 ? 5.558 1.204 47.134 1.00 22.29 117 LYS A CA 1
ATOM 899 C C . LYS A 1 117 ? 5.360 1.933 45.811 1.00 29.84 117 LYS A C 1
ATOM 900 O O . LYS A 1 117 ? 6.079 1.716 44.819 1.00 27.57 117 LYS A O 1
ATOM 906 N N . TYR A 1 118 ? 4.330 2.774 45.812 1.00 36.05 118 TYR A N 1
ATOM 907 C CA . TYR A 1 118 ? 3.940 3.579 44.671 1.00 37.25 118 TYR A CA 1
ATOM 908 C C . TYR A 1 118 ? 4.762 4.860 44.574 1.00 43.72 118 TYR A C 1
ATOM 909 O O . TYR A 1 118 ? 5.013 5.316 43.472 1.00 36.81 118 TYR A O 1
ATOM 918 N N . LEU A 1 119 ? 5.159 5.425 45.724 1.00 26.01 119 LEU A N 1
ATOM 919 C CA . LEU A 1 119 ? 5.956 6.676 45.826 1.00 21.57 119 LEU A CA 1
ATOM 920 C C . LEU A 1 119 ? 7.166 6.425 46.718 1.00 24.66 119 LEU A C 1
ATOM 921 O O . LEU A 1 119 ? 7.240 6.937 47.817 1.00 24.44 119 LEU A O 1
ATOM 926 N N . PRO A 1 120 ? 8.062 5.570 46.287 1.00 21.51 120 PRO A N 1
ATOM 927 C CA . PRO A 1 120 ? 9.220 5.249 47.074 1.00 31.14 120 PRO A CA 1
ATOM 928 C C . PRO A 1 120 ? 10.044 6.488 47.325 1.00 35.85 120 PRO A C 1
ATOM 929 O O . PRO A 1 120 ? 10.305 7.233 46.391 1.00 45.53 120 PRO A O 1
ATOM 933 N N . LEU A 1 121 ? 10.465 6.637 48.573 1.00 36.04 121 LEU A N 1
ATOM 934 C CA . LEU A 1 121 ? 11.255 7.774 49.016 1.00 34.26 121 LEU A CA 1
ATOM 935 C C . LEU A 1 121 ? 12.719 7.707 48.526 1.00 35.72 121 LEU A C 1
ATOM 936 O O . LEU A 1 121 ? 12.956 7.990 47.293 1.00 45.44 121 LEU A O 1
ATOM 938 N N . ASN B 1 3 ? -1.017 36.565 30.514 1.00 84.99 3 ASN B N 1
ATOM 939 C CA . ASN B 1 3 ? -1.992 36.206 29.499 1.00 83.38 3 ASN B CA 1
ATOM 940 C C . ASN B 1 3 ? -1.453 35.164 28.485 1.00 48.11 3 ASN B C 1
ATOM 941 O O . ASN B 1 3 ? -0.251 34.855 28.457 1.00 84.99 3 ASN B O 1
ATOM 943 N N . GLU B 1 4 ? -2.347 34.615 27.647 1.00 49.67 4 GLU B N 1
ATOM 944 C CA . GLU B 1 4 ? -2.018 33.633 26.589 1.00 40.58 4 GLU B CA 1
ATOM 945 C C . GLU B 1 4 ? -2.196 34.291 25.208 1.00 40.38 4 GLU B C 1
ATOM 946 O O . GLU B 1 4 ? -3.270 34.289 24.649 1.00 39.36 4 GLU B O 1
ATOM 952 N N . LYS B 1 5 ? -1.143 34.863 24.641 1.00 50.61 5 LYS B N 1
ATOM 953 C CA . LYS B 1 5 ? -1.242 35.585 23.382 1.00 34.28 5 LYS B CA 1
ATOM 954 C C . LYS B 1 5 ? -0.998 34.932 22.026 1.00 73.77 5 LYS B C 1
ATOM 955 O O . LYS B 1 5 ? -0.043 34.210 21.822 1.00 35.52 5 LYS B O 1
ATOM 959 N N . ILE B 1 6 ? -1.888 35.259 21.088 1.00 28.42 6 ILE B N 1
ATOM 960 C CA . ILE B 1 6 ? -1.857 34.801 19.715 1.00 25.63 6 ILE B CA 1
ATOM 961 C C . ILE B 1 6 ? -2.196 35.980 18.857 1.00 35.21 6 ILE B C 1
ATOM 962 O O . ILE B 1 6 ? -3.096 36.717 19.192 1.00 33.36 6 ILE B O 1
ATOM 967 N N . LEU B 1 7 ? -1.485 36.096 17.766 1.00 34.78 7 LEU B N 1
ATOM 968 C CA . LEU B 1 7 ? -1.641 37.110 16.770 1.00 48.47 7 LEU B CA 1
ATOM 969 C C . LEU B 1 7 ? -2.178 36.411 15.508 1.00 35.62 7 LEU B C 1
ATOM 970 O O . LEU B 1 7 ? -1.700 35.349 15.135 1.00 70.07 7 LEU B O 1
ATOM 975 N N . ILE B 1 8 ? -3.168 37.027 14.855 1.00 26.33 8 ILE B N 1
ATOM 976 C CA . ILE B 1 8 ? -3.759 36.559 13.634 1.00 19.42 8 ILE B CA 1
ATOM 977 C C . ILE B 1 8 ? -3.393 37.539 12.531 1.00 35.56 8 ILE B C 1
ATOM 978 O O . ILE B 1 8 ? -3.915 38.653 12.448 1.00 35.61 8 ILE B O 1
ATOM 983 N N . VAL B 1 9 ? -2.481 37.157 11.677 1.00 44.89 9 VAL B N 1
ATOM 984 C CA . VAL B 1 9 ? -2.122 38.027 10.578 1.00 34.63 9 VAL B CA 1
ATOM 985 C C . VAL B 1 9 ? -2.931 37.527 9.373 1.00 40.92 9 VAL B C 1
ATOM 986 O O . VAL B 1 9 ? -2.790 36.362 8.921 1.00 40.16 9 VAL B O 1
ATOM 990 N N . ASP B 1 10 ? -3.811 38.393 8.865 1.00 39.76 10 ASP B N 1
ATOM 991 C CA . ASP B 1 10 ? -4.634 37.988 7.744 1.00 31.46 10 ASP B CA 1
ATOM 992 C C . ASP B 1 10 ? -5.318 39.110 6.975 1.00 22.06 10 ASP B C 1
ATOM 993 O O . ASP B 1 10 ? -5.915 40.012 7.544 1.00 37.86 10 ASP B O 1
ATOM 998 N N . ASP B 1 11 ? -5.244 38.932 5.661 1.00 20.18 11 ASP B N 1
ATOM 999 C CA . ASP B 1 11 ? -5.763 39.702 4.538 1.00 43.71 11 ASP B CA 1
ATOM 1000 C C . ASP B 1 11 ? -7.271 39.993 4.665 1.00 30.51 11 ASP B C 1
ATOM 1001 O O . ASP B 1 11 ? -7.689 41.143 4.743 1.00 72.99 11 ASP B O 1
ATOM 1006 N N . GLN B 1 12 ? -8.060 38.910 4.682 1.00 51.78 12 GLN B N 1
ATOM 1007 C CA . GLN B 1 12 ? -9.519 38.892 4.789 1.00 33.38 12 GLN B CA 1
ATOM 1008 C C . GLN B 1 12 ? -10.094 39.009 6.188 1.00 34.59 12 GLN B C 1
ATOM 1009 O O . GLN B 1 12 ? -9.919 38.166 7.051 1.00 28.61 12 GLN B O 1
ATOM 1015 N N . SER B 1 13 ? -10.831 40.083 6.383 1.00 39.80 13 SER B N 1
ATOM 1016 C CA . SER B 1 13 ? -11.492 40.428 7.635 1.00 71.99 13 SER B CA 1
ATOM 1017 C C . SER B 1 13 ? -12.401 39.340 8.216 1.00 29.06 13 SER B C 1
ATOM 1018 O O . SER B 1 13 ? -12.327 39.016 9.409 1.00 36.74 13 SER B O 1
ATOM 1021 N N . GLY B 1 14 ? -13.269 38.774 7.374 1.00 36.89 14 GLY B N 1
ATOM 1022 C CA . GLY B 1 14 ? -14.172 37.729 7.793 1.00 70.32 14 GLY B CA 1
ATOM 1023 C C . GLY B 1 14 ? -13.477 36.571 8.508 1.00 72.29 14 GLY B C 1
ATOM 1024 O O . GLY B 1 14 ? -13.890 36.193 9.607 1.00 53.51 14 GLY B O 1
ATOM 1025 N N . ILE B 1 15 ? -12.434 35.994 7.886 1.00 55.48 15 ILE B N 1
ATOM 1026 C CA . ILE B 1 15 ? -11.733 34.883 8.513 1.00 49.91 15 ILE B CA 1
ATOM 1027 C C . ILE B 1 15 ? -10.903 35.297 9.720 1.00 34.06 15 ILE B C 1
ATOM 1028 O O . ILE B 1 15 ? -10.835 34.600 10.733 1.00 37.59 15 ILE B O 1
ATOM 1033 N N . ARG B 1 16 ? -10.296 36.466 9.615 1.00 44.62 16 ARG B N 1
ATOM 1034 C CA . ARG B 1 16 ? -9.497 36.986 10.704 1.00 33.35 16 ARG B CA 1
ATOM 1035 C C . ARG B 1 16 ? -10.340 37.112 11.940 1.00 35.80 16 ARG B C 1
ATOM 1036 O O . ARG B 1 16 ? -9.993 36.620 13.014 1.00 40.71 16 ARG B O 1
ATOM 1044 N N . ILE B 1 17 ? -11.479 37.784 11.755 1.00 49.61 17 ILE B N 1
ATOM 1045 C CA . ILE B 1 17 ? -12.404 37.998 12.846 1.00 40.81 17 ILE B CA 1
ATOM 1046 C C . ILE B 1 17 ? -13.048 36.709 13.310 1.00 28.34 17 ILE B C 1
ATOM 1047 O O . ILE B 1 17 ? -13.314 36.526 14.471 1.00 56.26 17 ILE B O 1
ATOM 1052 N N . LEU B 1 18 ? -13.300 35.788 12.415 1.00 31.02 18 LEU B N 1
ATOM 1053 C CA . LEU B 1 18 ? -13.879 34.564 12.915 1.00 42.05 18 LEU B CA 1
ATOM 1054 C C . LEU B 1 18 ? -12.806 33.760 13.643 1.00 33.67 18 LEU B C 1
ATOM 1055 O O . LEU B 1 18 ? -13.020 33.264 14.741 1.00 36.17 18 LEU B O 1
ATOM 1060 N N . LEU B 1 19 ? -11.611 33.651 13.085 1.00 40.43 19 LEU B N 1
ATOM 1061 C CA . LEU B 1 19 ? -10.594 32.910 13.820 1.00 38.42 19 LEU B CA 1
ATOM 1062 C C . LEU B 1 19 ? -10.473 33.476 15.209 1.00 33.85 19 LEU B C 1
ATOM 1063 O O . LEU B 1 19 ? -10.372 32.737 16.220 1.00 42.30 19 LEU B O 1
ATOM 1068 N N . ASN B 1 20 ? -10.508 34.822 15.244 1.00 40.67 20 ASN B N 1
ATOM 1069 C CA . ASN B 1 20 ? -10.451 35.628 16.483 1.00 70.99 20 ASN B CA 1
ATOM 1070 C C . ASN B 1 20 ? -11.466 35.201 17.573 1.0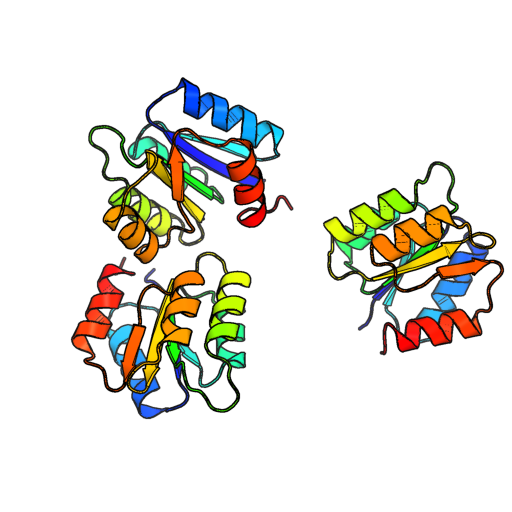0 31.56 20 ASN B C 1
ATOM 1071 O O . ASN B 1 20 ? -11.102 34.966 18.744 1.00 39.99 20 ASN B O 1
ATOM 1076 N N . GLU B 1 21 ? -12.758 35.105 17.211 1.00 56.56 21 GLU B N 1
ATOM 1077 C CA . GLU B 1 21 ? -13.805 34.709 18.156 1.00 36.69 21 GLU B CA 1
ATOM 1078 C C . GLU B 1 21 ? -13.568 33.270 18.598 1.00 71.77 21 GLU B C 1
ATOM 1079 O O . GLU B 1 21 ? -13.976 32.870 19.686 1.00 40.13 21 GLU B O 1
ATOM 1085 N N . VAL B 1 22 ? -12.842 32.508 17.747 1.00 69.05 22 VAL B N 1
ATOM 1086 C CA . VAL B 1 22 ? -12.530 31.127 18.066 1.00 44.64 22 VAL B CA 1
ATOM 1087 C C . VAL B 1 22 ? -11.575 31.022 19.188 1.00 46.68 22 VAL B C 1
ATOM 1088 O O . VAL B 1 22 ? -11.866 30.284 20.152 1.00 31.87 22 VAL B O 1
ATOM 1092 N N . PHE B 1 23 ? -10.450 31.750 19.034 1.00 30.34 23 PHE B N 1
ATOM 1093 C CA . PHE B 1 23 ? -9.429 31.714 20.086 1.00 19.87 23 PHE B CA 1
ATOM 1094 C C . PHE B 1 23 ? -9.811 32.425 21.367 1.00 20.33 23 PHE B C 1
ATOM 1095 O O . PHE B 1 23 ? -9.296 32.069 22.462 1.00 32.84 23 PHE B O 1
ATOM 1103 N N . ASN B 1 24 ? -10.651 33.475 21.244 1.00 53.06 24 ASN B N 1
ATOM 1104 C CA . ASN B 1 24 ? -11.120 34.255 22.417 1.00 37.42 24 ASN B CA 1
ATOM 1105 C C . ASN B 1 24 ? -11.934 33.298 23.280 1.00 22.98 24 ASN B C 1
ATOM 1106 O O . ASN B 1 24 ? -11.767 33.210 24.509 1.00 35.93 24 ASN B O 1
ATOM 1111 N N . LYS B 1 25 ? -12.801 32.524 22.589 1.00 43.09 25 LYS B N 1
ATOM 1112 C CA . LYS B 1 25 ? -13.629 31.512 23.242 1.00 45.20 25 LYS B CA 1
ATOM 1113 C C . LYS B 1 25 ? -12.727 30.458 23.876 1.00 37.26 25 LYS B C 1
ATOM 1114 O O . LYS B 1 25 ? -12.920 30.060 25.027 1.00 74.99 25 LYS B O 1
ATOM 1120 N N . GLU B 1 26 ? -11.731 30.034 23.087 1.00 71.99 26 GLU B N 1
ATOM 1121 C CA . GLU B 1 26 ? -10.745 29.042 23.483 1.00 36.69 26 GLU B CA 1
ATOM 1122 C C . GLU B 1 26 ? -9.917 29.456 24.715 1.00 74.99 26 GLU B C 1
ATOM 1123 O O . GLU B 1 26 ? -9.402 28.578 25.428 1.00 65.59 26 GLU B O 1
ATOM 1129 N N . GLY B 1 27 ? -9.819 30.798 24.988 1.00 36.05 27 GLY B N 1
ATOM 1130 C CA . GLY B 1 27 ? -9.101 31.287 26.172 1.00 35.45 27 GLY B CA 1
ATOM 1131 C C . GLY B 1 27 ? -7.951 32.247 25.914 1.00 50.08 27 GLY B C 1
ATOM 1132 O O . GLY B 1 27 ? -7.339 32.838 26.809 1.00 35.17 27 GLY B O 1
ATOM 1133 N N . TYR B 1 28 ? -7.661 32.426 24.674 1.00 33.85 28 TYR B N 1
ATOM 1134 C CA . TYR B 1 28 ? -6.547 33.245 24.372 1.00 38.13 28 TYR B CA 1
ATOM 1135 C C . TYR B 1 28 ? -6.795 34.705 24.179 1.00 64.92 28 TYR B C 1
ATOM 1136 O O . TYR B 1 28 ? -7.801 35.092 23.594 1.00 44.21 28 TYR B O 1
ATOM 1145 N N . GLN B 1 29 ? -5.820 35.484 24.672 1.00 39.33 29 GLN B N 1
ATOM 1146 C CA . GLN B 1 29 ? -5.791 36.917 24.506 1.00 34.70 29 GLN B CA 1
ATOM 1147 C C . GLN B 1 29 ? -5.323 36.990 23.085 1.00 29.90 29 GLN B C 1
ATOM 1148 O O . GLN B 1 29 ? -4.322 36.375 22.766 1.00 35.43 29 GLN B O 1
ATOM 1154 N N . THR B 1 30 ? -6.050 37.657 22.221 1.00 25.80 30 THR B N 1
ATOM 1155 C CA . THR B 1 30 ? -5.643 37.756 20.831 1.00 25.25 30 THR B CA 1
ATOM 1156 C C . THR B 1 30 ? -5.427 39.197 20.386 1.00 62.50 30 THR B C 1
ATOM 1157 O O . THR B 1 30 ? -5.813 40.174 21.031 1.00 55.69 30 THR B O 1
ATOM 1161 N N . PHE B 1 31 ? -4.771 39.285 19.249 1.00 54.13 31 PHE B N 1
ATOM 1162 C CA . PHE B 1 31 ? -4.423 40.497 18.551 1.00 28.95 31 PHE B CA 1
ATOM 1163 C C . PHE B 1 31 ? -4.608 40.148 17.102 1.00 34.79 31 PHE B C 1
ATOM 1164 O O . PHE B 1 31 ? -4.532 38.985 16.723 1.00 70.99 31 PHE B O 1
ATOM 1172 N N . GLN B 1 32 ? -4.857 41.141 16.287 1.00 42.50 32 GLN B N 1
ATOM 1173 C CA . GLN B 1 32 ? -5.028 40.869 14.892 1.00 40.05 32 GLN B CA 1
ATOM 1174 C C . GLN B 1 32 ? -4.176 41.853 14.110 1.00 39.25 32 GLN B C 1
ATOM 1175 O O . GLN B 1 32 ? -3.880 42.929 14.621 1.00 40.29 32 GLN B O 1
ATOM 1181 N N . ALA B 1 33 ? -3.812 41.476 12.879 1.00 25.55 33 ALA B N 1
ATOM 1182 C CA . ALA B 1 33 ? -3.016 42.275 11.959 1.00 23.27 33 ALA B CA 1
ATOM 1183 C C . ALA B 1 33 ? -3.537 41.990 10.583 1.00 38.48 33 ALA B C 1
ATOM 1184 O O . ALA B 1 33 ? -4.101 40.910 10.399 1.00 33.55 33 ALA B O 1
ATOM 1186 N N . ALA B 1 34 ? -3.394 42.935 9.649 1.00 39.54 34 ALA B N 1
ATOM 1187 C CA . ALA B 1 34 ? -3.909 42.733 8.290 1.00 28.71 34 ALA B CA 1
ATOM 1188 C C . ALA B 1 34 ? -2.835 42.827 7.227 1.00 32.49 34 ALA B C 1
ATOM 1189 O O . ALA B 1 34 ? -3.071 42.583 6.018 1.00 32.58 34 ALA B O 1
ATOM 1191 N N . ASN B 1 35 ? -1.647 43.182 7.733 1.00 35.52 35 ASN B N 1
ATOM 1192 C CA . ASN B 1 35 ? -0.453 43.331 6.939 1.00 60.97 35 ASN B CA 1
ATOM 1193 C C . ASN B 1 35 ? 0.786 43.067 7.770 1.00 76.99 35 ASN B C 1
ATOM 1194 O O . ASN B 1 35 ? 0.726 42.939 9.024 1.00 33.01 35 ASN B O 1
ATOM 1199 N N . GLY B 1 36 ? 1.890 43.006 6.992 1.00 70.29 36 GLY B N 1
ATOM 1200 C CA . GLY B 1 36 ? 3.260 42.774 7.435 1.00 70.38 36 GLY B CA 1
ATOM 1201 C C . GLY B 1 36 ? 3.713 43.778 8.481 1.00 73.12 36 GLY B C 1
ATOM 1202 O O . GLY B 1 36 ? 4.438 43.421 9.417 1.00 68.58 36 GLY B O 1
ATOM 1203 N N . LEU B 1 37 ? 3.258 45.029 8.286 1.00 62.63 37 LEU B N 1
ATOM 1204 C CA . LEU B 1 37 ? 3.522 46.177 9.138 1.00 37.94 37 LEU B CA 1
ATOM 1205 C C . LEU B 1 37 ? 2.838 46.047 10.490 1.00 84.99 37 LEU B C 1
ATOM 1206 O O . LEU B 1 37 ? 3.460 45.993 11.563 1.00 45.19 37 LEU B O 1
ATOM 1208 N N . GLN B 1 38 ? 1.520 46.016 10.450 1.00 37.84 38 GLN B N 1
ATOM 1209 C CA . GLN B 1 38 ? 0.840 45.887 11.699 1.00 62.82 38 GLN B CA 1
ATOM 1210 C C . GLN B 1 38 ? 1.291 44.634 12.414 1.00 65.13 38 GLN B C 1
ATOM 1211 O O . GLN B 1 38 ? 1.515 44.678 13.627 1.00 44.80 38 GLN B O 1
ATOM 1217 N N . ALA B 1 39 ? 1.416 43.519 11.656 1.00 35.12 39 ALA B N 1
ATOM 1218 C CA . ALA B 1 39 ? 1.864 42.242 12.224 1.00 64.14 39 ALA B CA 1
ATOM 1219 C C . ALA B 1 39 ? 3.181 42.416 13.000 1.00 31.27 39 ALA B C 1
ATOM 1220 O O . ALA B 1 39 ? 3.303 42.118 14.203 1.00 39.66 39 ALA B O 1
ATOM 1222 N N . LEU B 1 40 ? 4.183 42.917 12.286 1.00 40.06 40 LEU B N 1
ATOM 1223 C CA . LEU B 1 40 ? 5.475 43.173 12.871 1.00 65.10 40 LEU B CA 1
ATOM 1224 C C . LEU B 1 40 ? 5.344 44.156 14.033 1.00 73.28 40 LEU B C 1
ATOM 1225 O O . LEU B 1 40 ? 6.008 44.056 15.075 1.00 66.12 40 LEU B O 1
ATOM 1230 N N . ASP B 1 41 ? 4.436 45.104 13.851 1.00 40.15 41 ASP B N 1
ATOM 1231 C CA . ASP B 1 41 ? 4.201 46.063 14.887 1.00 44.06 41 ASP B CA 1
ATOM 1232 C C . ASP B 1 41 ? 3.687 45.403 16.162 1.00 41.01 41 ASP B C 1
ATOM 1233 O O . ASP B 1 41 ? 4.297 45.515 17.225 1.00 54.26 41 ASP B O 1
ATOM 1235 N N . ILE B 1 42 ? 2.550 44.715 16.083 1.00 54.87 42 ILE B N 1
ATOM 1236 C CA . ILE B 1 42 ? 2.048 44.097 17.290 1.00 46.88 42 ILE B CA 1
ATOM 1237 C C . ILE B 1 42 ? 3.090 43.266 17.995 1.00 31.45 42 ILE B C 1
ATOM 1238 O O . ILE B 1 42 ? 3.206 43.299 19.224 1.00 36.65 42 ILE B O 1
ATOM 1243 N N . VAL B 1 43 ? 3.850 42.540 17.187 1.00 49.17 43 VAL B N 1
ATOM 1244 C CA . VAL B 1 43 ? 4.892 41.681 17.702 1.00 59.51 43 VAL B CA 1
ATOM 1245 C C . VAL B 1 43 ? 5.789 42.425 18.632 1.00 74.80 43 VAL B C 1
ATOM 1246 O O . VAL B 1 43 ? 6.139 41.968 19.725 1.00 36.69 43 VAL B O 1
ATOM 1250 N N . THR B 1 44 ? 6.164 43.579 18.138 1.00 37.27 44 THR B N 1
ATOM 1251 C CA . THR B 1 44 ? 7.019 44.436 18.883 1.00 59.31 44 THR B CA 1
ATOM 1252 C C . THR B 1 44 ? 6.277 45.013 20.055 1.00 68.41 44 THR B C 1
ATOM 1253 O O . THR B 1 44 ? 6.722 44.934 21.204 1.00 50.10 44 THR B O 1
ATOM 1257 N N . LYS B 1 45 ? 5.135 45.595 19.718 1.00 39.95 45 LYS B N 1
ATOM 1258 C CA . LYS B 1 45 ? 4.265 46.266 20.667 1.00 72.72 45 LYS B CA 1
ATOM 1259 C C . LYS B 1 45 ? 3.522 45.417 21.686 1.00 75.10 45 LYS B C 1
ATOM 1260 O O . LYS B 1 45 ? 2.919 45.990 22.590 1.00 70.52 45 LYS B O 1
ATOM 1262 N N . GLU B 1 46 ? 3.545 44.085 21.541 1.00 51.46 46 GLU B N 1
ATOM 1263 C CA . GLU B 1 46 ? 2.829 43.195 22.453 1.00 29.51 46 GLU B CA 1
ATOM 1264 C C . GLU B 1 46 ? 3.560 41.882 22.744 1.00 43.84 46 GLU B C 1
ATOM 1265 O O . GLU B 1 46 ? 3.267 41.193 23.723 1.00 49.97 46 GLU B O 1
ATOM 1267 N N . ARG B 1 47 ? 4.499 41.505 21.879 1.00 71.22 47 ARG B N 1
ATOM 1268 C CA . ARG B 1 47 ? 5.246 40.264 22.064 1.00 50.31 47 ARG B CA 1
ATOM 1269 C C . ARG B 1 47 ? 4.322 39.064 22.316 1.00 80.29 47 ARG B C 1
ATOM 1270 O O . ARG B 1 47 ? 4.318 38.439 23.392 1.00 41.33 47 ARG B O 1
ATOM 1274 N N . PRO B 1 48 ? 3.526 38.718 21.308 1.00 31.11 48 PRO B N 1
ATOM 1275 C CA . PRO B 1 48 ? 2.633 37.577 21.477 1.00 33.90 48 PRO B CA 1
ATOM 1276 C C . PRO B 1 48 ? 3.419 36.274 21.659 1.00 53.63 48 PRO B C 1
ATOM 1277 O O . PRO B 1 48 ? 4.590 36.209 21.333 1.00 40.27 48 PRO B O 1
ATOM 1281 N N . ASP B 1 49 ? 2.753 35.233 22.174 1.00 33.92 49 ASP B N 1
ATOM 1282 C CA . ASP B 1 49 ? 3.293 33.888 22.365 1.00 28.61 49 ASP B CA 1
ATOM 1283 C C . ASP B 1 49 ? 3.206 33.101 21.025 1.00 39.59 49 ASP B C 1
ATOM 1284 O O . ASP B 1 49 ? 4.030 32.257 20.669 1.00 30.35 49 ASP B O 1
ATOM 1289 N N . LEU B 1 50 ? 2.197 33.417 20.223 1.00 35.38 50 LEU B N 1
ATOM 1290 C CA . LEU B 1 50 ? 2.062 32.731 18.973 1.00 34.51 50 LEU B CA 1
ATOM 1291 C C . LEU B 1 50 ? 1.641 33.641 17.839 1.00 37.30 50 LEU B C 1
ATOM 1292 O O . LEU B 1 50 ? 1.225 34.788 18.021 1.00 39.05 50 LEU B O 1
ATOM 1297 N N . VAL B 1 51 ? 1.775 33.122 16.643 1.00 28.76 51 VAL B N 1
ATOM 1298 C CA . VAL B 1 51 ? 1.378 33.912 15.514 1.00 31.95 51 VAL B CA 1
ATOM 1299 C C . VAL B 1 51 ? 0.973 33.013 14.358 1.00 42.17 51 VAL B C 1
ATOM 1300 O O . VAL B 1 51 ? 1.646 32.056 14.009 1.00 24.15 51 VAL B O 1
ATOM 1304 N N . LEU B 1 52 ? -0.178 33.294 13.788 1.00 27.25 52 LEU B N 1
ATOM 1305 C CA . LEU B 1 52 ? -0.575 32.507 12.657 1.00 31.46 52 LEU B CA 1
ATOM 1306 C C . LEU B 1 52 ? -0.402 33.457 11.508 1.00 22.54 52 LEU B C 1
ATOM 1307 O O . LEU B 1 52 ? -1.044 34.516 11.460 1.00 38.01 52 LEU B O 1
ATOM 1312 N N . LEU B 1 53 ? 0.476 33.080 10.603 1.00 32.92 53 LEU B N 1
ATOM 1313 C CA . LEU B 1 53 ? 0.864 33.861 9.444 1.00 30.62 53 LEU B CA 1
ATOM 1314 C C . LEU B 1 53 ? 0.191 33.656 8.091 1.00 35.93 53 LEU B C 1
ATOM 1315 O O . LEU B 1 53 ? 0.600 32.784 7.321 1.00 30.89 53 LEU B O 1
ATOM 1320 N N . ASP B 1 54 ? -0.802 34.502 7.746 1.00 27.35 54 ASP B N 1
ATOM 1321 C CA . ASP B 1 54 ? -1.378 34.366 6.401 1.00 21.32 54 ASP B CA 1
ATOM 1322 C C . ASP B 1 54 ? -0.169 34.580 5.478 1.00 39.20 54 ASP B C 1
ATOM 1323 O O . ASP B 1 54 ? 0.511 35.588 5.577 1.00 36.95 54 ASP B O 1
ATOM 1328 N N . MET B 1 55 ? 0.163 33.632 4.623 1.00 26.73 55 MET B N 1
ATOM 1329 C CA . MET B 1 55 ? 1.335 33.781 3.745 1.00 34.60 55 MET B CA 1
ATOM 1330 C C . MET B 1 55 ? 1.181 34.632 2.462 1.00 70.60 55 MET B C 1
ATOM 1331 O O . MET B 1 55 ? 2.145 35.204 1.939 1.00 46.56 55 MET B O 1
ATOM 1336 N N . LYS B 1 56 ? -0.040 34.720 1.955 1.00 35.29 56 LYS B N 1
ATOM 1337 C CA . LYS B 1 56 ? -0.331 35.496 0.770 1.00 46.17 56 LYS B CA 1
ATOM 1338 C C . LYS B 1 56 ? -1.081 36.796 1.088 1.00 38.26 56 LYS B C 1
ATOM 1339 O O . LYS B 1 56 ? -2.309 36.865 1.145 1.00 39.22 56 LYS B O 1
ATOM 1341 N N . ILE B 1 57 ? -0.340 37.839 1.340 1.00 50.14 57 ILE B N 1
ATOM 1342 C CA . ILE B 1 57 ? -0.986 39.091 1.619 1.00 35.00 57 ILE B CA 1
ATOM 1343 C C . ILE B 1 57 ? -0.511 40.049 0.568 1.00 30.27 57 ILE B C 1
ATOM 1344 O O . ILE B 1 57 ? 0.478 40.731 0.758 1.00 77.99 57 ILE B O 1
ATOM 1349 N N . PRO B 1 58 ? -1.219 40.067 -0.560 1.00 72.67 58 PRO B N 1
ATOM 1350 C CA . PRO B 1 58 ? -0.880 40.929 -1.674 1.00 41.84 58 PRO B CA 1
ATOM 1351 C C . PRO B 1 58 ? 0.206 41.960 -1.360 1.00 47.80 58 PRO B C 1
ATOM 1352 O O . PRO B 1 58 ? 0.006 42.961 -0.647 1.00 52.69 58 PRO B O 1
ATOM 1356 N N . GLY B 1 59 ? 1.390 41.691 -1.922 1.00 78.99 59 GLY B N 1
ATOM 1357 C CA . GLY B 1 59 ? 2.569 42.524 -1.748 1.00 84.99 59 GLY B CA 1
ATOM 1358 C C . GLY B 1 59 ? 3.377 42.150 -0.498 1.00 77.27 59 GLY B C 1
ATOM 1359 O O . GLY B 1 59 ? 4.302 42.869 -0.120 1.00 80.23 59 GLY B O 1
ATOM 1360 N N . MET B 1 60 ? 2.997 41.020 0.137 1.00 65.98 60 MET B N 1
ATOM 1361 C CA . MET B 1 60 ? 3.626 40.487 1.349 1.00 29.75 60 MET B CA 1
ATOM 1362 C C . MET B 1 60 ? 4.371 39.188 1.116 1.00 42.27 60 MET B C 1
ATOM 1363 O O . MET B 1 60 ? 3.888 38.236 0.498 1.00 67.39 60 MET B O 1
ATOM 1368 N N . ASP B 1 61 ? 5.581 39.217 1.662 1.00 74.38 61 ASP B N 1
ATOM 1369 C CA . ASP B 1 61 ? 6.559 38.156 1.694 1.00 36.16 61 ASP B CA 1
ATOM 1370 C C . ASP B 1 61 ? 6.406 37.683 3.110 1.00 37.09 61 ASP B C 1
ATOM 1371 O O . ASP B 1 61 ? 6.916 38.290 4.069 1.00 37.47 61 ASP B O 1
ATOM 1376 N N . GLY B 1 62 ? 5.657 36.651 3.301 1.00 25.76 62 GLY B N 1
ATOM 1377 C CA . GLY B 1 62 ? 5.510 36.244 4.690 1.00 20.63 62 GLY B CA 1
ATOM 1378 C C . GLY B 1 62 ? 6.769 35.660 5.274 1.00 24.22 62 GLY B C 1
ATOM 1379 O O . GLY B 1 62 ? 6.936 35.654 6.510 1.00 32.83 62 GLY B O 1
ATOM 1380 N N . ILE B 1 63 ? 7.656 35.145 4.388 1.00 35.03 63 ILE B N 1
ATOM 1381 C CA . ILE B 1 63 ? 8.877 34.557 4.918 1.00 44.53 63 ILE B CA 1
ATOM 1382 C C . ILE B 1 63 ? 9.664 35.626 5.619 1.00 32.34 63 ILE B C 1
ATOM 1383 O O . ILE B 1 63 ? 10.044 35.527 6.796 1.00 39.56 63 ILE B O 1
ATOM 1388 N N . GLU B 1 64 ? 9.862 36.687 4.878 1.00 38.57 64 GLU B N 1
ATOM 1389 C CA . GLU B 1 64 ? 10.582 37.811 5.411 1.00 26.28 64 GLU B CA 1
ATOM 1390 C C . GLU B 1 64 ? 9.971 38.326 6.705 1.00 36.58 64 GLU B C 1
ATOM 1391 O O . GLU B 1 64 ? 10.663 38.833 7.575 1.00 39.12 64 GLU B O 1
ATOM 1397 N N . ILE B 1 65 ? 8.659 38.198 6.857 1.00 36.70 65 ILE B N 1
ATOM 1398 C CA . ILE B 1 65 ? 7.996 38.670 8.064 1.00 34.89 65 ILE B CA 1
ATOM 1399 C C . ILE B 1 65 ? 8.242 37.701 9.151 1.00 33.89 65 ILE B C 1
ATOM 1400 O O . ILE B 1 65 ? 8.421 38.065 10.313 1.00 30.84 65 ILE B O 1
ATOM 1405 N N . LEU B 1 66 ? 8.204 36.443 8.710 1.00 28.32 66 LEU B N 1
ATOM 1406 C CA . LEU B 1 66 ? 8.423 35.349 9.600 1.00 54.68 66 LEU B CA 1
ATOM 1407 C C . LEU B 1 66 ? 9.769 35.563 10.296 1.00 28.85 66 LEU B C 1
ATOM 1408 O O . LEU B 1 66 ? 9.867 35.428 11.536 1.00 34.65 66 LEU B O 1
ATOM 1413 N N . LYS B 1 67 ? 10.789 35.907 9.467 1.00 81.01 67 LYS B N 1
ATOM 1414 C CA . LYS B 1 67 ? 12.168 36.178 9.899 1.00 36.96 67 LYS B CA 1
ATOM 1415 C C . LYS B 1 67 ? 12.146 37.376 10.869 1.00 28.89 67 LYS B C 1
ATOM 1416 O O . LYS B 1 67 ? 12.627 37.361 12.022 1.00 38.24 67 LYS B O 1
ATOM 1422 N N . ARG B 1 68 ? 11.529 38.425 10.370 1.00 51.14 68 ARG B N 1
ATOM 1423 C CA . ARG B 1 68 ? 11.395 39.635 11.125 1.00 43.30 68 ARG B CA 1
ATOM 1424 C C . ARG B 1 68 ? 10.751 39.412 12.481 1.00 54.23 68 ARG B C 1
ATOM 1425 O O . ARG B 1 68 ? 11.093 40.114 13.416 1.00 56.75 68 ARG B O 1
ATOM 1429 N N . MET B 1 69 ? 9.832 38.440 12.616 1.00 42.56 69 MET B N 1
ATOM 1430 C CA . MET B 1 69 ? 9.196 38.220 13.928 1.00 40.31 69 MET B CA 1
ATOM 1431 C C . MET B 1 69 ? 10.053 37.439 14.900 1.00 25.33 69 MET B C 1
ATOM 1432 O O . MET B 1 69 ? 10.157 37.728 16.122 1.00 31.89 69 MET B O 1
ATOM 1437 N N . LYS B 1 70 ? 10.656 36.385 14.346 1.00 51.61 70 LYS B N 1
ATOM 1438 C CA . LYS B 1 70 ? 11.522 35.553 15.154 1.00 37.65 70 LYS B CA 1
ATOM 1439 C C . LYS B 1 70 ? 12.548 36.511 15.679 1.00 74.32 70 LYS B C 1
ATOM 1440 O O . LYS B 1 70 ? 12.779 36.572 16.874 1.00 43.64 70 LYS B O 1
ATOM 1446 N N . VAL B 1 71 ? 13.081 37.300 14.724 1.00 61.56 71 VAL B N 1
ATOM 1447 C CA . VAL B 1 71 ? 14.068 38.355 14.938 1.00 70.39 71 VAL B CA 1
ATOM 1448 C C . VAL B 1 71 ? 13.670 39.320 16.062 1.00 38.64 71 VAL B C 1
ATOM 1449 O O . VAL B 1 71 ? 14.517 39.730 16.841 1.00 73.21 71 VAL B O 1
ATOM 1453 N N . ILE B 1 72 ? 12.388 39.666 16.158 1.00 52.59 72 ILE B N 1
ATOM 1454 C CA . ILE B 1 72 ? 11.904 40.554 17.206 1.00 24.60 72 ILE B CA 1
ATOM 1455 C C . ILE B 1 72 ? 11.660 39.764 18.476 1.00 44.12 72 ILE B C 1
ATOM 1456 O O . ILE B 1 72 ? 11.821 40.243 19.596 1.00 44.51 72 ILE B O 1
ATOM 1461 N N . ASP B 1 73 ? 11.270 38.529 18.314 1.00 29.59 73 ASP B N 1
ATOM 1462 C CA . ASP B 1 73 ? 10.970 37.784 19.504 1.00 37.27 73 ASP B CA 1
ATOM 1463 C C . ASP B 1 73 ? 11.861 36.675 19.925 1.00 39.23 73 ASP B C 1
ATOM 1464 O O . ASP B 1 73 ? 12.152 36.568 21.110 1.00 77.39 73 ASP B O 1
ATOM 1469 N N . GLU B 1 74 ? 12.203 35.848 18.964 1.00 44.74 74 GLU B N 1
ATOM 1470 C CA . GLU B 1 74 ? 13.033 34.666 19.176 1.00 41.52 74 GLU B CA 1
ATOM 1471 C C . GLU B 1 74 ? 12.125 33.509 19.573 1.00 84.99 74 GLU B C 1
ATOM 1472 O O . GLU B 1 74 ? 11.935 32.522 18.844 1.00 40.98 74 GLU B O 1
ATOM 1474 N N . ASN B 1 75 ? 11.552 33.676 20.754 1.00 35.56 75 ASN B N 1
ATOM 1475 C CA . ASN B 1 75 ? 10.626 32.727 21.334 1.00 59.38 75 ASN B CA 1
ATOM 1476 C C . ASN B 1 75 ? 9.198 32.788 20.736 1.00 35.66 75 ASN B C 1
ATOM 1477 O O . ASN B 1 75 ? 8.349 31.964 21.066 1.00 43.67 75 ASN B O 1
ATOM 1482 N N . ILE B 1 76 ? 8.922 33.778 19.863 1.00 42.06 76 ILE B N 1
ATOM 1483 C CA . ILE B 1 76 ? 7.611 33.860 19.248 1.00 45.44 76 ILE B CA 1
ATOM 1484 C C . ILE B 1 76 ? 7.395 32.497 18.643 1.00 72.33 76 ILE B C 1
ATOM 1485 O O . ILE B 1 76 ? 8.354 31.869 18.197 1.00 43.70 76 ILE B O 1
ATOM 1490 N N . ARG B 1 77 ? 6.158 32.035 18.659 1.00 40.92 77 ARG B N 1
ATOM 1491 C CA . ARG B 1 77 ? 5.850 30.761 18.065 1.00 28.75 77 ARG B CA 1
ATOM 1492 C C . ARG B 1 77 ? 5.124 31.055 16.778 1.00 22.17 77 ARG B C 1
ATOM 1493 O O . ARG B 1 77 ? 4.048 31.658 16.795 1.00 70.37 77 ARG B O 1
ATOM 1501 N N . VAL B 1 78 ? 5.686 30.672 15.665 1.00 26.48 78 VAL B N 1
ATOM 1502 C CA . VAL B 1 78 ? 4.995 30.943 14.425 1.00 27.53 78 VAL B CA 1
ATOM 1503 C C . VAL B 1 78 ? 4.390 29.755 13.651 1.00 48.49 78 VAL B C 1
ATOM 1504 O O . VAL B 1 78 ? 4.963 28.676 13.523 1.00 27.72 78 VAL B O 1
ATOM 1508 N N . ILE B 1 79 ? 3.175 29.953 13.155 1.00 29.55 79 ILE B N 1
ATOM 1509 C CA . ILE B 1 79 ? 2.446 28.927 12.389 1.00 27.69 79 ILE B CA 1
ATOM 1510 C C . ILE B 1 79 ? 1.956 29.602 11.133 1.00 24.13 79 ILE B C 1
ATOM 1511 O O . ILE B 1 79 ? 1.212 30.572 11.210 1.00 53.33 79 ILE B O 1
ATOM 1516 N N . ILE B 1 80 ? 2.430 29.131 9.977 1.00 26.94 80 ILE B N 1
ATOM 1517 C CA . ILE B 1 80 ? 2.056 29.719 8.710 1.00 25.67 80 ILE B CA 1
ATOM 1518 C C . ILE B 1 80 ? 0.703 29.216 8.230 1.00 52.22 80 ILE B C 1
ATOM 1519 O O . ILE B 1 80 ? 0.289 28.100 8.588 1.00 27.20 80 ILE B O 1
ATOM 1524 N N . MET B 1 81 ? 0.022 30.069 7.446 1.00 26.65 81 MET B N 1
ATOM 1525 C CA . MET B 1 81 ? -1.301 29.819 6.887 1.00 35.59 81 MET B CA 1
ATOM 1526 C C . MET B 1 81 ? -1.219 29.813 5.395 1.00 27.38 81 MET B C 1
ATOM 1527 O O . MET B 1 81 ? -0.936 30.837 4.790 1.00 36.10 81 MET B O 1
ATOM 1532 N N . THR B 1 82 ? -1.449 28.611 4.826 1.00 20.57 82 THR B N 1
ATOM 1533 C CA . THR B 1 82 ? -1.400 28.382 3.394 1.00 23.20 82 THR B CA 1
ATOM 1534 C C . THR B 1 82 ? -2.772 27.969 2.848 1.00 33.71 82 THR B C 1
ATOM 1535 O O . THR B 1 82 ? -3.633 27.484 3.576 1.00 35.91 82 THR B O 1
ATOM 1539 N N . ALA B 1 83 ? -2.934 28.163 1.547 1.00 27.58 83 ALA B N 1
ATOM 1540 C CA . ALA B 1 83 ? -4.125 27.743 0.887 1.00 38.49 83 ALA B CA 1
ATOM 1541 C C . ALA B 1 83 ? -3.955 26.254 0.910 1.00 42.33 83 ALA B C 1
ATOM 1542 O O . ALA B 1 83 ? -2.836 25.758 0.947 1.00 33.82 83 ALA B O 1
ATOM 1544 N N . TYR B 1 84 ? -5.006 25.512 0.913 1.00 40.39 84 TYR B N 1
ATOM 1545 C CA . TYR B 1 84 ? -4.823 24.065 0.942 1.00 36.34 84 TYR B CA 1
ATOM 1546 C C . TYR B 1 84 ? -3.744 23.463 -0.042 1.00 84.99 84 TYR B C 1
ATOM 1547 O O . TYR B 1 84 ? -4.136 22.886 -1.047 1.00 35.70 84 TYR B O 1
ATOM 1556 N N . GLY B 1 85 ? -2.385 23.581 0.270 1.00 84.99 85 GLY B N 1
ATOM 1557 C CA . GLY B 1 85 ? -1.176 23.090 -0.516 1.00 84.99 85 GLY B CA 1
ATOM 1558 C C . GLY B 1 85 ? 0.164 23.672 0.052 1.00 20.95 85 GLY B C 1
ATOM 1559 O O . GLY B 1 85 ? 0.231 23.715 1.321 1.00 31.57 85 GLY B O 1
ATOM 1560 N N . GLU B 1 86 ? 1.199 24.117 -0.858 1.00 84.99 86 GLU B N 1
ATOM 1561 C CA . GLU B 1 86 ? 2.594 24.823 -0.694 1.00 33.45 86 GLU B CA 1
ATOM 1562 C C . GLU B 1 86 ? 4.065 24.208 -0.444 1.00 43.45 86 GLU B C 1
ATOM 1563 O O . GLU B 1 86 ? 4.757 24.615 0.472 1.00 31.31 86 GLU B O 1
ATOM 1569 N N . LEU B 1 87 ? 4.589 23.287 -1.245 1.00 34.07 87 LEU B N 1
ATOM 1570 C CA . LEU B 1 87 ? 5.891 22.616 -1.086 1.00 38.43 87 LEU B CA 1
ATOM 1571 C C . LEU B 1 87 ? 7.102 23.367 -0.526 1.00 23.34 87 LEU B C 1
ATOM 1572 O O . LEU B 1 87 ? 7.547 23.116 0.582 1.00 26.56 87 LEU B O 1
ATOM 1577 N N . ASP B 1 88 ? 7.665 24.252 -1.342 1.00 32.82 88 ASP B N 1
ATOM 1578 C CA . ASP B 1 88 ? 8.840 25.025 -0.949 1.00 30.57 88 ASP B CA 1
ATOM 1579 C C . ASP B 1 88 ? 8.611 25.952 0.198 1.00 25.36 88 ASP B C 1
ATOM 1580 O O . ASP B 1 88 ? 9.457 26.118 1.089 1.00 31.00 88 ASP B O 1
ATOM 1585 N N . MET B 1 89 ? 7.454 26.562 0.171 1.00 19.24 89 MET B N 1
ATOM 1586 C CA . MET B 1 89 ? 7.169 27.507 1.209 1.00 18.37 89 MET B CA 1
ATOM 1587 C C . MET B 1 89 ? 7.193 26.915 2.573 1.00 30.58 89 MET B C 1
ATOM 1588 O O . MET B 1 89 ? 7.670 27.516 3.538 1.00 34.57 89 MET B O 1
ATOM 1593 N N . ILE B 1 90 ? 6.665 25.706 2.654 1.00 38.67 90 ILE B N 1
ATOM 1594 C CA . ILE B 1 90 ? 6.605 24.990 3.915 1.00 36.04 90 ILE B CA 1
ATOM 1595 C C . ILE B 1 90 ? 8.015 24.704 4.492 1.00 17.92 90 ILE B C 1
ATOM 1596 O O . ILE B 1 90 ? 8.291 24.962 5.676 1.00 21.79 90 ILE B O 1
ATOM 1601 N N . GLN B 1 91 ? 8.876 24.149 3.613 1.00 38.37 91 GLN B N 1
ATOM 1602 C CA . GLN B 1 91 ? 10.267 23.763 3.870 1.00 35.74 91 GLN B CA 1
ATOM 1603 C C . GLN B 1 91 ? 11.006 24.952 4.411 1.00 29.26 91 GLN B C 1
ATOM 1604 O O . GLN B 1 91 ? 11.612 24.980 5.513 1.00 33.96 91 GLN B O 1
ATOM 1607 N N . GLU B 1 92 ? 10.928 25.973 3.585 1.00 23.87 92 GLU B N 1
ATOM 1608 C CA . GLU B 1 92 ? 11.585 27.217 3.961 1.00 31.34 92 GLU B CA 1
ATOM 1609 C C . GLU B 1 92 ? 11.163 27.725 5.327 1.00 36.35 92 GLU B C 1
ATOM 1610 O O . GLU B 1 92 ? 11.997 27.957 6.222 1.00 28.71 92 GLU B O 1
ATOM 1616 N N . SER B 1 93 ? 9.839 27.865 5.490 1.00 32.61 93 SER B N 1
ATOM 1617 C CA . SER B 1 93 ? 9.263 28.334 6.726 1.00 21.28 93 SER B CA 1
ATOM 1618 C C . SER B 1 93 ? 9.715 27.470 7.831 1.00 17.65 93 SER B C 1
ATOM 1619 O O . SER B 1 93 ? 9.956 27.876 8.977 1.00 32.57 93 SER B O 1
ATOM 1622 N N . LYS B 1 94 ? 9.811 26.218 7.484 1.00 27.64 94 LYS B N 1
ATOM 1623 C CA . LYS B 1 94 ? 10.241 25.324 8.517 1.00 23.97 94 LYS B CA 1
ATOM 1624 C C . LYS B 1 94 ? 11.705 25.522 8.840 1.00 75.23 94 LYS B C 1
ATOM 1625 O O . LYS B 1 94 ? 12.079 25.517 9.994 1.00 25.59 94 LYS B O 1
ATOM 1631 N N . GLU B 1 95 ? 12.543 25.734 7.836 1.00 35.54 95 GLU B N 1
ATOM 1632 C CA . GLU B 1 95 ? 13.953 25.963 8.135 1.00 50.37 95 GLU B CA 1
ATOM 1633 C C . GLU B 1 95 ? 14.152 27.179 9.024 1.00 29.75 95 GLU B C 1
ATOM 1634 O O . GLU B 1 95 ? 15.037 27.217 9.859 1.00 37.53 95 GLU B O 1
ATOM 1640 N N . LEU B 1 96 ? 13.274 28.152 8.801 1.00 36.31 96 LEU B N 1
ATOM 1641 C CA . LEU B 1 96 ? 13.252 29.423 9.485 1.00 26.37 96 LEU B CA 1
ATOM 1642 C C . LEU B 1 96 ? 12.643 29.390 10.860 1.00 36.18 96 LEU B C 1
ATOM 1643 O O . LEU B 1 96 ? 12.615 30.377 11.607 1.00 36.46 96 LEU B O 1
ATOM 1648 N N . GLY B 1 97 ? 12.141 28.263 11.241 1.00 30.96 97 GLY B N 1
ATOM 1649 C CA . GLY B 1 97 ? 11.600 28.264 12.587 1.00 20.44 97 GLY B CA 1
ATOM 1650 C C . GLY B 1 97 ? 10.080 28.063 12.741 1.00 29.07 97 GLY B C 1
ATOM 1651 O O . GLY B 1 97 ? 9.618 27.989 13.871 1.00 33.21 97 GLY B O 1
ATOM 1652 N N . ALA B 1 98 ? 9.311 27.967 11.651 1.00 39.14 98 ALA B N 1
ATOM 1653 C CA . ALA B 1 98 ? 7.853 27.754 11.776 1.00 22.43 98 ALA B CA 1
ATOM 1654 C C . ALA B 1 98 ? 7.555 26.402 12.389 1.00 34.97 98 ALA B C 1
ATOM 1655 O O . ALA B 1 98 ? 8.177 25.392 12.008 1.00 40.53 98 ALA B O 1
ATOM 1657 N N . LEU B 1 99 ? 6.604 26.361 13.333 1.00 26.79 99 LEU B N 1
ATOM 1658 C CA . LEU B 1 99 ? 6.232 25.096 13.976 1.00 27.58 99 LEU B CA 1
ATOM 1659 C C . LEU B 1 99 ? 5.565 24.112 13.050 1.00 36.05 99 LEU B C 1
ATOM 1660 O O . LEU B 1 99 ? 5.852 22.927 13.073 1.00 31.45 99 LEU B O 1
ATOM 1665 N N . THR B 1 100 ? 4.639 24.632 12.252 1.00 24.83 100 THR B N 1
ATOM 1666 C CA . THR B 1 100 ? 3.899 23.849 11.303 1.00 33.93 100 THR B CA 1
ATOM 1667 C C . THR B 1 100 ? 3.166 24.774 10.363 1.00 38.92 100 THR B C 1
ATOM 1668 O O . THR B 1 100 ? 3.461 25.949 10.338 1.00 21.42 100 THR B O 1
ATOM 1672 N N . HIS B 1 101 ? 2.217 24.247 9.601 1.00 29.81 101 HIS B N 1
ATOM 1673 C CA . HIS B 1 101 ? 1.382 25.051 8.693 1.00 21.41 101 HIS B CA 1
ATOM 1674 C C . HIS B 1 101 ? -0.062 24.596 8.817 1.00 54.74 101 HIS B C 1
ATOM 1675 O O . HIS B 1 101 ? -0.348 23.440 9.160 1.00 25.44 101 HIS B O 1
ATOM 1682 N N . PHE B 1 102 ? -0.974 25.514 8.557 1.00 29.14 102 PHE B N 1
ATOM 1683 C CA . PHE B 1 102 ? -2.391 25.179 8.602 1.00 36.19 102 PHE B CA 1
ATOM 1684 C C . PHE B 1 102 ? -2.889 25.548 7.230 1.00 29.72 102 PHE B C 1
ATOM 1685 O O . PHE B 1 102 ? -2.568 26.618 6.734 1.00 40.90 102 PHE B O 1
ATOM 1693 N N . ALA B 1 103 ? -3.660 24.715 6.581 1.00 32.17 103 ALA B N 1
ATOM 1694 C CA . ALA B 1 103 ? -4.096 25.166 5.286 1.00 20.13 103 ALA B CA 1
ATOM 1695 C C . ALA B 1 103 ? -5.498 25.785 5.333 1.00 65.14 103 ALA B C 1
ATOM 1696 O O . ALA B 1 103 ? -6.326 25.525 6.212 1.00 32.72 103 ALA B O 1
ATOM 1698 N N . LYS B 1 104 ? -5.773 26.631 4.373 1.00 26.93 104 LYS B N 1
ATOM 1699 C CA . LYS B 1 104 ? -7.070 27.244 4.306 1.00 25.90 104 LYS B CA 1
ATOM 1700 C C . LYS B 1 104 ? -7.858 26.640 3.162 1.00 32.41 104 LYS B C 1
ATOM 1701 O O . LYS B 1 104 ? -7.313 26.265 2.111 1.00 31.08 104 LYS B O 1
ATOM 1707 N N . PRO B 1 105 ? -9.156 26.515 3.357 1.00 29.72 105 PRO B N 1
ATOM 1708 C CA . PRO B 1 105 ? -9.924 26.913 4.518 1.00 28.64 105 PRO B CA 1
ATOM 1709 C C . PRO B 1 105 ? -9.642 26.188 5.794 1.00 34.09 105 PRO B C 1
ATOM 1710 O O . PRO B 1 105 ? -9.472 24.975 5.821 1.00 49.33 105 PRO B O 1
ATOM 1714 N N . PHE B 1 106 ? -9.680 26.947 6.874 1.00 36.37 106 PHE B N 1
ATOM 1715 C CA . PHE B 1 106 ? -9.451 26.354 8.140 1.00 37.81 106 PHE B CA 1
ATOM 1716 C C . PHE B 1 106 ? -10.389 25.180 8.386 1.00 71.23 106 PHE B C 1
ATOM 1717 O O . PHE B 1 106 ? -11.362 24.932 7.676 1.00 52.81 106 PHE B O 1
ATOM 1725 N N . ASP B 1 107 ? -10.008 24.476 9.438 1.00 44.82 107 ASP B N 1
ATOM 1726 C CA . ASP B 1 107 ? -10.639 23.346 10.061 1.00 68.51 107 ASP B CA 1
ATOM 1727 C C . ASP B 1 107 ? -10.547 23.771 11.500 1.00 39.96 107 ASP B C 1
ATOM 1728 O O . ASP B 1 107 ? -9.649 23.353 12.231 1.00 49.53 107 ASP B O 1
ATOM 1733 N N . ILE B 1 108 ? -11.483 24.659 11.838 1.00 73.08 108 ILE B N 1
ATOM 1734 C CA . ILE B 1 108 ? -11.610 25.272 13.137 1.00 34.30 108 ILE B CA 1
ATOM 1735 C C . ILE B 1 108 ? -11.281 24.403 14.319 1.00 38.14 108 ILE B C 1
ATOM 1736 O O . ILE B 1 108 ? -10.759 24.917 15.283 1.00 31.41 108 ILE B O 1
ATOM 1741 N N . ASP B 1 109 ? -11.650 23.116 14.249 1.00 38.51 109 ASP B N 1
ATOM 1742 C CA . ASP B 1 109 ? -11.455 22.201 15.348 1.00 32.75 109 ASP B CA 1
ATOM 1743 C C . ASP B 1 109 ? -10.050 21.736 15.495 1.00 42.35 109 ASP B C 1
ATOM 1744 O O . ASP B 1 109 ? -9.605 21.560 16.617 1.00 47.29 109 ASP B O 1
ATOM 1749 N N . GLU B 1 110 ? -9.394 21.517 14.352 1.00 44.27 110 GLU B N 1
ATOM 1750 C CA . GLU B 1 110 ? -8.019 21.061 14.309 1.00 44.39 110 GLU B CA 1
ATOM 1751 C C . GLU B 1 110 ? -7.056 22.111 14.841 1.00 34.84 110 GLU B C 1
ATOM 1752 O O . GLU B 1 110 ? -6.221 21.841 15.700 1.00 50.40 110 GLU B O 1
ATOM 1754 N N . ILE B 1 111 ? -7.216 23.322 14.340 1.00 53.01 111 ILE B N 1
ATOM 1755 C CA . ILE B 1 111 ? -6.414 24.461 14.734 1.00 28.89 111 ILE B CA 1
ATOM 1756 C C . ILE B 1 111 ? -6.395 24.655 16.235 1.00 17.21 111 ILE B C 1
ATOM 1757 O O . ILE B 1 111 ? -5.374 24.976 16.839 1.00 32.40 111 ILE B O 1
ATOM 1762 N N . ARG B 1 112 ? -7.561 24.433 16.842 1.00 35.81 112 ARG B N 1
ATOM 1763 C CA . ARG B 1 112 ? -7.763 24.554 18.293 1.00 37.95 112 ARG B CA 1
ATOM 1764 C C . ARG B 1 112 ? -7.062 23.469 19.091 1.00 46.04 112 ARG B C 1
ATOM 1765 O O . ARG B 1 112 ? -6.493 23.725 20.150 1.00 36.72 112 ARG B O 1
ATOM 1773 N N . ASP B 1 113 ? -7.139 22.259 18.568 1.00 40.66 113 ASP B N 1
ATOM 1774 C CA . ASP B 1 113 ? -6.497 21.128 19.159 1.00 61.58 113 ASP B CA 1
ATOM 1775 C C . ASP B 1 113 ? -5.024 21.491 18.991 1.00 37.47 113 ASP B C 1
ATOM 1776 O O . ASP B 1 113 ? -4.232 21.544 19.941 1.00 40.78 113 ASP B O 1
ATOM 1781 N N . ALA B 1 114 ? -4.681 21.792 17.726 1.00 39.34 114 ALA B N 1
ATOM 1782 C CA . ALA B 1 114 ? -3.318 22.160 17.406 1.00 34.73 114 ALA B CA 1
ATOM 1783 C C . ALA B 1 114 ? -2.867 23.224 18.334 1.00 23.64 114 ALA B C 1
ATOM 1784 O O . ALA B 1 114 ? -2.041 22.968 19.191 1.00 41.48 114 ALA B O 1
ATOM 1786 N N . VAL B 1 115 ? -3.418 24.413 18.187 1.00 30.61 115 VAL B N 1
ATOM 1787 C CA . VAL B 1 115 ? -2.991 25.502 19.065 1.00 28.81 115 VAL B CA 1
ATOM 1788 C C . VAL B 1 115 ? -2.871 25.108 20.514 1.00 31.98 115 VAL B C 1
ATOM 1789 O O . VAL B 1 115 ? -2.079 25.660 21.268 1.00 35.69 115 VAL B O 1
ATOM 1793 N N . LYS B 1 116 ? -3.685 24.146 20.911 1.00 39.59 116 LYS B N 1
ATOM 1794 C CA . LYS B 1 116 ? -3.708 23.676 22.280 1.00 38.43 116 LYS B CA 1
ATOM 1795 C C . LYS B 1 116 ? -2.473 22.883 22.650 1.00 35.53 116 LYS B C 1
ATOM 1796 O O . LYS B 1 116 ? -2.009 22.907 23.810 1.00 53.50 116 LYS B O 1
ATOM 1798 N N . LYS B 1 117 ? -1.987 22.177 21.620 1.00 47.88 117 LYS B N 1
ATOM 1799 C CA . LYS B 1 117 ? -0.802 21.326 21.668 1.00 72.99 117 LYS B CA 1
ATOM 1800 C C . LYS B 1 117 ? 0.427 22.199 21.860 1.00 53.09 117 LYS B C 1
ATOM 1801 O O . LYS B 1 117 ? 1.194 22.026 22.819 1.00 39.46 117 LYS B O 1
ATOM 1805 N N . TYR B 1 118 ? 0.520 23.147 20.899 1.00 38.10 118 TYR B N 1
ATOM 1806 C CA . TYR B 1 118 ? 1.524 24.173 20.714 1.00 30.11 118 TYR B CA 1
ATOM 1807 C C . TYR B 1 118 ? 1.481 25.288 21.729 1.00 36.15 118 TYR B C 1
ATOM 1808 O O . TYR B 1 118 ? 2.548 25.825 22.057 1.00 36.29 118 TYR B O 1
ATOM 1817 N N . LEU B 1 119 ? 0.278 25.673 22.218 1.00 49.46 119 LEU B N 1
ATOM 1818 C CA . LEU B 1 119 ? 0.167 26.787 23.181 1.00 35.52 119 LEU B CA 1
ATOM 1819 C C . LEU B 1 119 ? -0.766 26.511 24.329 1.00 37.80 119 LEU B C 1
ATOM 1820 O O . LEU B 1 119 ? -1.840 27.110 24.444 1.00 40.82 119 LEU B O 1
ATOM 1825 N N . PRO B 1 120 ? -0.367 25.596 25.168 1.00 44.06 120 PRO B N 1
ATOM 1826 C CA . PRO B 1 120 ? -1.211 25.249 26.269 1.00 54.38 120 PRO B CA 1
ATOM 1827 C C . PRO B 1 120 ? -1.550 26.413 27.162 1.00 84.99 120 PRO B C 1
ATOM 1828 O O . PRO B 1 120 ? -0.675 27.128 27.658 1.00 40.80 120 PRO B O 1
ATOM 1832 N N . LEU B 1 121 ? -2.846 26.555 27.368 1.00 45.45 121 LEU B N 1
ATOM 1833 C CA . LEU B 1 121 ? -3.348 27.568 28.241 1.00 32.11 121 LEU B CA 1
ATOM 1834 C C . LEU B 1 121 ? -3.000 27.218 29.693 1.00 39.79 121 LEU B C 1
ATOM 1835 O O . LEU B 1 121 ? -3.570 26.278 30.245 1.00 61.16 121 LEU B O 1
ATOM 1840 N N . LYS B 1 122 ? -2.077 27.984 30.302 1.00 84.99 122 LYS B N 1
ATOM 1841 C CA . LYS B 1 122 ? -1.663 27.732 31.698 1.00 84.99 122 LYS B CA 1
ATOM 1842 C C . LYS B 1 122 ? -0.539 26.740 31.917 1.00 83.41 122 LYS B C 1
ATOM 1843 O O . LYS B 1 122 ? -0.006 26.722 33.044 1.00 84.99 122 LYS B O 1
ATOM 1845 N N . MET C 1 2 ? 20.650 39.636 20.100 1.00 46.77 2 MET C N 1
ATOM 1846 C CA . MET C 1 2 ? 21.922 39.121 19.602 1.00 84.99 2 MET C CA 1
ATOM 1847 C C . MET C 1 2 ? 21.779 37.981 18.599 1.00 35.58 2 MET C C 1
ATOM 1848 O O . MET C 1 2 ? 20.683 37.640 18.164 1.00 84.99 2 MET C O 1
ATOM 1850 N N . ASN C 1 3 ? 22.918 37.393 18.250 1.00 84.99 3 ASN C N 1
ATOM 1851 C CA . ASN C 1 3 ? 22.951 36.292 17.326 1.00 84.99 3 ASN C CA 1
ATOM 1852 C C . ASN C 1 3 ? 22.400 34.990 17.938 1.00 44.60 3 ASN C C 1
ATOM 1853 O O . ASN C 1 3 ? 22.389 34.764 19.147 1.00 50.70 3 ASN C O 1
ATOM 1855 N N . GLU C 1 4 ? 21.949 34.128 17.051 1.00 50.12 4 GLU C N 1
ATOM 1856 C CA . GLU C 1 4 ? 21.392 32.826 17.336 1.00 29.89 4 GLU C CA 1
ATOM 1857 C C . GLU C 1 4 ? 22.380 31.850 17.993 1.00 32.34 4 GLU C C 1
ATOM 1858 O O . GLU C 1 4 ? 23.586 31.833 17.724 1.00 84.99 4 GLU C O 1
ATOM 1864 N N . LYS C 1 5 ? 21.836 31.014 18.876 1.00 30.77 5 LYS C N 1
ATOM 1865 C CA . LYS C 1 5 ? 22.597 30.027 19.596 1.00 18.82 5 LYS C CA 1
ATOM 1866 C C . LYS C 1 5 ? 22.535 28.748 18.858 1.00 44.27 5 LYS C C 1
ATOM 1867 O O . LYS C 1 5 ? 21.487 28.459 18.286 1.00 37.91 5 LYS C O 1
ATOM 1873 N N . ILE C 1 6 ? 23.638 28.004 18.882 1.00 36.19 6 ILE C N 1
ATOM 1874 C CA . ILE C 1 6 ? 23.717 26.706 18.211 1.00 29.67 6 ILE C CA 1
ATOM 1875 C C . ILE C 1 6 ? 24.320 25.668 19.122 1.00 43.42 6 ILE C C 1
ATOM 1876 O O . ILE C 1 6 ? 25.378 25.920 19.711 1.00 44.42 6 ILE C O 1
ATOM 1881 N N . LEU C 1 7 ? 23.663 24.507 19.237 1.00 35.76 7 LEU C N 1
ATOM 1882 C CA . LEU C 1 7 ? 24.225 23.469 20.085 1.00 39.32 7 LEU C CA 1
ATOM 1883 C C . LEU C 1 7 ? 24.851 22.413 19.226 1.00 37.71 7 LEU C C 1
ATOM 1884 O O . LEU C 1 7 ? 24.236 21.958 18.269 1.00 28.15 7 LEU C O 1
ATOM 1889 N N . ILE C 1 8 ? 26.096 22.083 19.550 1.00 41.39 8 ILE C N 1
ATOM 1890 C CA . ILE C 1 8 ? 26.770 21.062 18.795 1.00 35.93 8 ILE C CA 1
ATOM 1891 C C . ILE C 1 8 ? 26.835 19.825 19.660 1.00 25.06 8 ILE C C 1
ATOM 1892 O O . ILE C 1 8 ? 27.374 19.862 20.765 1.00 23.81 8 ILE C O 1
ATOM 1897 N N . VAL C 1 9 ? 26.210 18.730 19.204 1.00 19.89 9 VAL C N 1
ATOM 1898 C CA . VAL C 1 9 ? 26.256 17.530 20.025 1.00 27.02 9 VAL C CA 1
ATOM 1899 C C . VAL C 1 9 ? 27.050 16.538 19.240 1.00 36.36 9 VAL C C 1
ATOM 1900 O O . VAL C 1 9 ? 26.704 16.253 18.108 1.00 35.05 9 VAL C O 1
ATOM 1904 N N . ASP C 1 10 ? 28.103 16.042 19.837 1.00 29.63 10 ASP C N 1
ATOM 1905 C CA . ASP C 1 10 ? 28.962 15.100 19.170 1.00 23.30 10 ASP C CA 1
ATOM 1906 C C . ASP C 1 10 ? 29.884 14.495 20.200 1.00 32.61 10 ASP C C 1
ATOM 1907 O O . ASP C 1 10 ? 30.293 15.167 21.173 1.00 37.48 10 ASP C O 1
ATOM 1912 N N . ASP C 1 11 ? 30.177 13.210 19.997 1.00 35.17 11 ASP C N 1
ATOM 1913 C CA . ASP C 1 11 ? 31.020 12.498 20.945 1.00 37.81 11 ASP C CA 1
ATOM 1914 C C . ASP C 1 11 ? 32.500 12.732 20.739 1.00 33.23 11 ASP C C 1
ATOM 1915 O O . ASP C 1 11 ? 33.273 12.655 21.679 1.00 60.00 11 ASP C O 1
ATOM 1920 N N . GLN C 1 12 ? 32.886 13.039 19.504 1.00 29.41 12 GLN C N 1
ATOM 1921 C CA . GLN C 1 12 ? 34.291 13.306 19.181 1.00 45.89 12 GLN C CA 1
ATOM 1922 C C . GLN C 1 12 ? 34.753 14.765 19.404 1.00 43.96 12 GLN C C 1
ATOM 1923 O O . GLN C 1 12 ? 34.294 15.703 18.747 1.00 35.48 12 GLN C O 1
ATOM 1929 N N . SER C 1 13 ? 35.671 14.943 20.351 1.00 37.82 13 SER C N 1
ATOM 1930 C CA . SER C 1 13 ? 36.190 16.249 20.700 1.00 39.76 13 SER C CA 1
ATOM 1931 C C . SER C 1 13 ? 36.633 17.059 19.497 1.00 26.18 13 SER C C 1
ATOM 1932 O O . SER C 1 13 ? 36.173 18.181 19.273 1.00 44.43 13 SER C O 1
ATOM 1934 N N . GLY C 1 14 ? 37.528 16.502 18.709 1.00 44.52 14 GLY C N 1
ATOM 1935 C CA . GLY C 1 14 ? 38.026 17.209 17.544 1.00 27.48 14 GLY C CA 1
ATOM 1936 C C . GLY C 1 14 ? 36.951 17.895 16.719 1.00 39.59 14 GLY C C 1
ATOM 1937 O O . GLY C 1 14 ? 36.798 19.110 16.746 1.00 84.99 14 GLY C O 1
ATOM 1938 N N . ILE C 1 15 ? 36.214 17.094 15.968 1.00 38.20 15 ILE C N 1
ATOM 1939 C CA . ILE C 1 15 ? 35.186 17.603 15.114 1.00 35.63 15 ILE C CA 1
ATOM 1940 C C . ILE C 1 15 ? 34.189 18.480 15.862 1.00 29.84 15 ILE C C 1
ATOM 1941 O O . ILE C 1 15 ? 33.770 19.528 15.390 1.00 41.22 15 ILE C O 1
ATOM 1946 N N . ARG C 1 16 ? 33.846 18.092 17.061 1.00 22.07 16 ARG C N 1
ATOM 1947 C CA . ARG C 1 16 ? 32.925 18.913 17.771 1.00 17.26 16 ARG C CA 1
ATOM 1948 C C . ARG C 1 16 ? 33.469 20.322 17.929 1.00 34.42 16 ARG C C 1
ATOM 1949 O O . ARG C 1 16 ? 32.768 21.297 17.708 1.00 43.31 16 ARG C O 1
ATOM 1957 N N . ILE C 1 17 ? 34.737 20.405 18.357 1.00 64.39 17 ILE C N 1
ATOM 1958 C CA . ILE C 1 17 ? 35.440 21.680 18.594 1.00 32.84 17 ILE C CA 1
ATOM 1959 C C . ILE C 1 17 ? 35.615 22.492 17.341 1.00 22.44 17 ILE C C 1
ATOM 1960 O O . ILE C 1 17 ? 35.609 23.713 17.371 1.00 41.14 17 ILE C O 1
ATOM 1965 N N . LEU C 1 18 ? 35.714 21.768 16.219 1.00 25.53 18 LEU C N 1
ATOM 1966 C CA . LEU C 1 18 ? 35.864 22.335 14.912 1.00 18.90 18 LEU C CA 1
ATOM 1967 C C . LEU C 1 18 ? 34.625 23.021 14.400 1.00 44.60 18 LEU C C 1
ATOM 1968 O O . LEU C 1 18 ? 34.704 24.029 13.709 1.00 45.40 18 LEU C O 1
ATOM 1973 N N . LEU C 1 19 ? 33.470 22.458 14.710 1.00 50.75 19 LEU C N 1
ATOM 1974 C CA . LEU C 1 19 ? 32.242 23.074 14.255 1.00 44.05 19 LEU C CA 1
ATOM 1975 C C . LEU C 1 19 ? 31.912 24.273 15.124 1.00 31.11 19 LEU C C 1
ATOM 1976 O O . LEU C 1 19 ? 31.327 25.227 14.638 1.00 42.30 19 LEU C O 1
ATOM 1981 N N . ASN C 1 20 ? 32.279 24.191 16.420 1.00 34.59 20 ASN C N 1
ATOM 1982 C CA . ASN C 1 20 ? 32.065 25.265 17.388 1.00 53.72 20 ASN C CA 1
ATOM 1983 C C . ASN C 1 20 ? 32.818 26.465 16.862 1.00 44.75 20 ASN C C 1
ATOM 1984 O O . ASN C 1 20 ? 32.340 27.587 16.818 1.00 38.72 20 ASN C O 1
ATOM 1989 N N . GLU C 1 21 ? 34.024 26.165 16.424 1.00 36.09 21 GLU C N 1
ATOM 1990 C CA . GLU C 1 21 ? 34.881 27.151 15.854 1.00 45.11 21 GLU C CA 1
ATOM 1991 C C . GLU C 1 21 ? 34.239 27.787 14.632 1.00 36.66 21 GLU C C 1
ATOM 1992 O O . GLU C 1 21 ? 34.199 28.989 14.450 1.00 35.38 21 GLU C O 1
ATOM 1998 N N . VAL C 1 22 ? 33.768 26.960 13.751 1.00 24.58 22 VAL C N 1
ATOM 1999 C CA . VAL C 1 22 ? 33.176 27.419 12.501 1.00 35.73 22 VAL C CA 1
ATOM 2000 C C . VAL C 1 22 ? 31.972 28.324 12.689 1.00 19.71 22 VAL C C 1
ATOM 2001 O O . VAL C 1 22 ? 31.673 29.245 11.917 1.00 44.06 22 VAL C O 1
ATOM 2005 N N . PHE C 1 23 ? 31.248 28.022 13.723 1.00 29.16 23 PHE C N 1
ATOM 2006 C CA . PHE C 1 23 ? 30.044 28.763 13.984 1.00 37.49 23 PHE C CA 1
ATOM 2007 C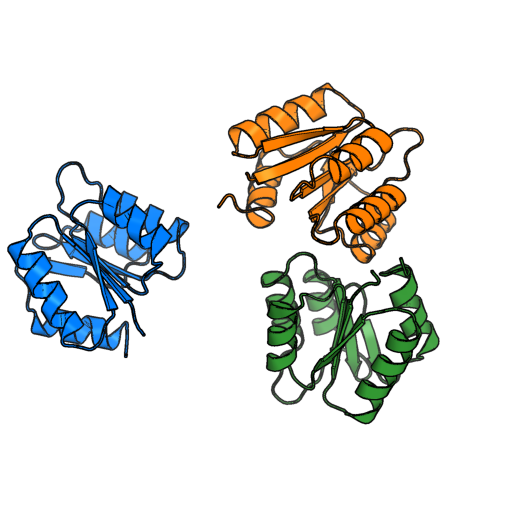 C . PHE C 1 23 ? 30.303 29.971 14.830 1.00 33.84 23 PHE C C 1
ATOM 2008 O O . PHE C 1 23 ? 29.791 31.067 14.568 1.00 39.24 23 PHE C O 1
ATOM 2016 N N . ASN C 1 24 ? 31.112 29.722 15.846 1.00 46.74 24 ASN C N 1
ATOM 2017 C CA . ASN C 1 24 ? 31.506 30.744 16.757 1.00 36.30 24 ASN C CA 1
ATOM 2018 C C . ASN C 1 24 ? 32.003 31.882 15.892 1.00 51.26 24 ASN C C 1
ATOM 2019 O O . ASN C 1 24 ? 31.706 33.056 16.093 1.00 35.49 24 ASN C O 1
ATOM 2024 N N . LYS C 1 25 ? 32.768 31.507 14.888 1.00 35.61 25 LYS C N 1
ATOM 2025 C CA . LYS C 1 25 ? 33.325 32.470 13.969 1.00 28.21 25 LYS C CA 1
ATOM 2026 C C . LYS C 1 25 ? 32.341 33.020 12.995 1.00 55.53 25 LYS C C 1
ATOM 2027 O O . LYS C 1 25 ? 32.762 33.587 11.997 1.00 33.67 25 LYS C O 1
ATOM 2033 N N . GLU C 1 26 ? 31.058 32.854 13.300 1.00 40.28 26 GLU C N 1
ATOM 2034 C CA . GLU C 1 26 ? 30.022 33.339 12.427 1.00 27.42 26 GLU C CA 1
ATOM 2035 C C . GLU C 1 26 ? 29.170 34.375 13.096 1.00 17.45 26 GLU C C 1
ATOM 2036 O O . GLU C 1 26 ? 28.416 35.054 12.463 1.00 40.00 26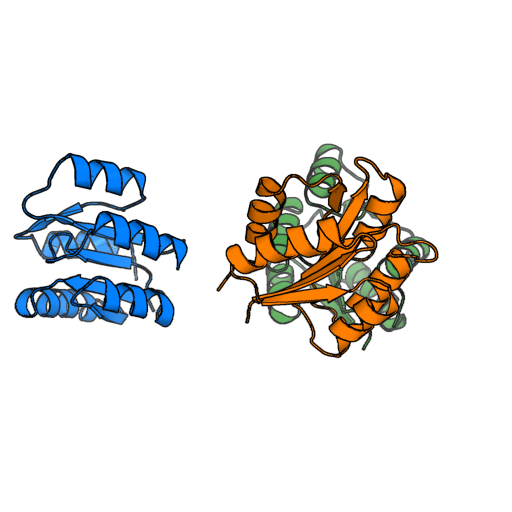 GLU C O 1
ATOM 2042 N N . GLY C 1 27 ? 29.286 34.491 14.383 1.00 24.78 27 GLY C N 1
ATOM 2043 C CA . GLY C 1 27 ? 28.483 35.447 15.113 1.00 28.30 27 GLY C CA 1
ATOM 2044 C C . GLY C 1 27 ? 27.615 34.683 16.105 1.00 33.61 27 GLY C C 1
ATOM 2045 O O . GLY C 1 27 ? 27.193 35.223 17.132 1.00 35.51 27 GLY C O 1
ATOM 2046 N N . TYR C 1 28 ? 27.349 33.395 15.807 1.00 37.92 28 TYR C N 1
ATOM 2047 C CA . TYR C 1 28 ? 26.497 32.584 16.675 1.00 39.58 28 TYR C CA 1
ATOM 2048 C C . TYR C 1 28 ? 27.017 32.337 18.031 1.00 30.36 28 TYR C C 1
ATOM 2049 O O . TYR C 1 28 ? 28.213 32.199 18.241 1.00 30.18 28 TYR C O 1
ATOM 2058 N N . GLN C 1 29 ? 26.090 32.207 18.940 1.00 29.09 29 GLN C N 1
ATOM 2059 C CA . GLN C 1 29 ? 26.465 31.874 20.286 1.00 26.26 29 GLN C CA 1
ATOM 2060 C C . GLN C 1 29 ? 26.511 30.367 20.244 1.00 62.92 29 GLN C C 1
ATOM 2061 O O . GLN C 1 29 ? 25.547 29.759 19.799 1.00 37.78 29 GLN C O 1
ATOM 2067 N N . THR C 1 30 ? 27.575 29.743 20.703 1.00 23.60 30 THR C N 1
ATOM 2068 C CA . THR C 1 30 ? 27.616 28.307 20.620 1.00 24.35 30 THR C CA 1
ATOM 2069 C C . THR C 1 30 ? 27.705 27.565 21.937 1.00 28.66 30 THR C C 1
ATOM 2070 O O . THR C 1 30 ? 28.070 28.073 22.996 1.00 30.67 30 THR C O 1
ATOM 2074 N N . PHE C 1 31 ? 27.360 26.304 21.828 1.00 22.25 31 PHE C N 1
ATOM 2075 C CA . PHE C 1 31 ? 27.362 25.354 22.910 1.00 26.98 31 PHE C CA 1
ATOM 2076 C C . PHE C 1 31 ? 27.814 23.953 22.454 1.00 27.17 31 PHE C C 1
ATOM 2077 O O . PHE C 1 31 ? 27.752 23.554 21.277 1.00 27.28 31 PHE C O 1
ATOM 2085 N N . GLN C 1 32 ? 28.282 23.194 23.417 1.00 29.06 32 GLN C N 1
ATOM 2086 C CA . GLN C 1 32 ? 28.740 21.898 23.062 1.00 33.21 32 GLN C CA 1
ATOM 2087 C C . GLN C 1 32 ? 28.313 20.805 24.017 1.00 38.64 32 GLN C C 1
ATOM 2088 O O . GLN C 1 32 ? 28.312 21.016 25.246 1.00 37.85 32 GLN C O 1
ATOM 2094 N N . ALA C 1 33 ? 28.007 19.635 23.402 1.00 31.65 33 ALA C N 1
ATOM 2095 C CA . ALA C 1 33 ? 27.623 18.429 24.135 1.00 32.18 33 ALA C CA 1
ATOM 2096 C C . ALA C 1 33 ? 28.312 17.177 23.569 1.00 23.95 33 ALA C C 1
ATOM 2097 O O . ALA C 1 33 ? 28.505 17.051 22.368 1.00 31.55 33 ALA C O 1
ATOM 2099 N N . ALA C 1 34 ? 28.691 16.260 24.466 1.00 44.99 34 ALA C N 1
ATOM 2100 C CA . ALA C 1 34 ? 29.360 15.019 24.109 1.00 27.88 34 ALA C CA 1
ATOM 2101 C C . ALA C 1 34 ? 28.436 13.820 24.245 1.00 38.33 34 ALA C C 1
ATOM 2102 O O . ALA C 1 34 ? 28.867 12.682 24.047 1.00 37.92 34 ALA C O 1
ATOM 2104 N N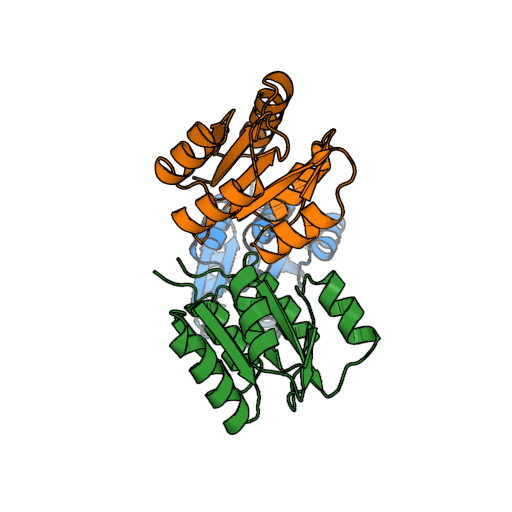 . ASN C 1 35 ? 27.170 14.093 24.600 1.00 39.05 35 ASN C N 1
ATOM 2105 C CA . ASN C 1 35 ? 26.158 13.066 24.766 1.00 49.03 35 ASN C CA 1
ATOM 2106 C C . ASN C 1 35 ? 24.739 13.598 24.754 1.00 40.00 35 ASN C C 1
ATOM 2107 O O . ASN C 1 35 ? 24.535 14.792 24.762 1.00 28.04 35 ASN C O 1
ATOM 2112 N N . GLY C 1 36 ? 23.772 12.686 24.823 1.00 39.33 36 GLY C N 1
ATOM 2113 C CA . GLY C 1 36 ? 22.350 13.001 24.809 1.00 33.76 36 GLY C CA 1
ATOM 2114 C C . GLY C 1 36 ? 21.880 13.747 26.047 1.00 72.26 36 GLY C C 1
ATOM 2115 O O . GLY C 1 36 ? 21.070 14.660 25.974 1.00 39.30 36 GLY C O 1
ATOM 2116 N N . LEU C 1 37 ? 22.389 13.365 27.202 1.00 36.88 37 LEU C N 1
ATOM 2117 C CA . LEU C 1 37 ? 21.970 14.008 28.426 1.00 29.12 37 LEU C CA 1
ATOM 2118 C C . LEU C 1 37 ? 22.339 15.475 28.487 1.00 39.69 37 LEU C C 1
ATOM 2119 O O . LEU C 1 37 ? 21.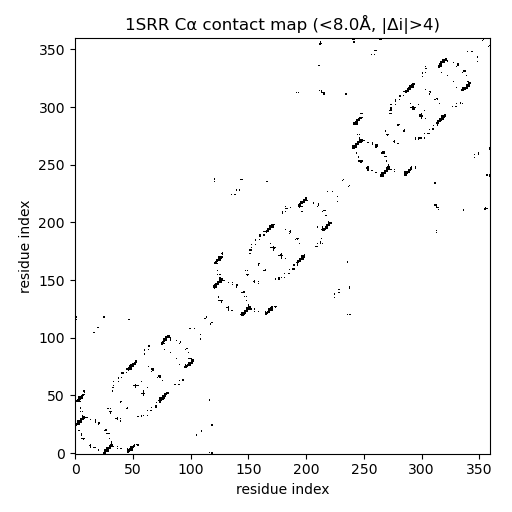484 16.360 28.671 1.00 42.77 37 LEU C O 1
ATOM 2121 N N . GLN C 1 38 ? 23.629 15.733 28.341 1.00 75.12 38 GLN C N 1
ATOM 2122 C CA . GLN C 1 38 ? 24.093 17.104 28.368 1.00 25.92 38 GLN C CA 1
ATOM 2123 C C . GLN C 1 38 ? 23.306 17.945 27.386 1.00 38.70 38 GLN C C 1
ATOM 2124 O O . GLN C 1 38 ? 22.735 18.978 27.750 1.00 51.37 38 GLN C O 1
ATOM 2130 N N . ALA C 1 39 ? 23.277 17.477 26.133 1.00 35.98 39 ALA C N 1
ATOM 2131 C CA . ALA C 1 39 ? 22.541 18.140 25.078 1.00 32.00 39 ALA C CA 1
ATOM 2132 C C . ALA C 1 39 ? 21.134 18.554 25.572 1.00 70.76 39 ALA C C 1
ATOM 2133 O O . ALA C 1 39 ? 20.728 19.718 25.461 1.00 33.88 39 ALA C O 1
ATOM 2135 N N . LEU C 1 40 ? 20.372 17.593 26.139 1.00 54.22 40 LEU C N 1
ATOM 2136 C CA . LEU C 1 40 ? 19.036 17.913 26.645 1.00 37.78 40 LEU C CA 1
ATOM 2137 C C . LEU C 1 40 ? 19.149 18.937 27.751 1.00 56.22 40 LEU C C 1
ATOM 2138 O O . LEU C 1 40 ? 18.394 19.911 27.855 1.00 37.86 40 LEU C O 1
ATOM 2143 N N . ASP C 1 41 ? 20.114 18.720 28.590 1.00 32.42 41 ASP C N 1
ATOM 2144 C CA . ASP C 1 41 ? 20.302 19.675 29.652 1.00 38.75 41 ASP C CA 1
ATOM 2145 C C . ASP C 1 41 ? 20.528 21.086 29.176 1.00 34.35 41 ASP C C 1
ATOM 2146 O O . ASP C 1 41 ? 20.144 22.053 29.819 1.00 47.16 41 ASP C O 1
ATOM 2151 N N . ILE C 1 42 ? 21.200 21.220 28.064 1.00 39.40 42 ILE C N 1
ATOM 2152 C CA . ILE C 1 42 ? 21.515 22.531 27.568 1.00 36.42 42 ILE C CA 1
ATOM 2153 C C . ILE C 1 42 ? 20.348 23.100 26.863 1.00 39.21 42 ILE C C 1
ATOM 2154 O O . ILE C 1 42 ? 20.151 24.304 26.827 1.00 31.31 42 ILE C O 1
ATOM 2159 N N . VAL C 1 43 ? 19.595 22.219 26.272 1.00 35.70 43 VAL C N 1
ATOM 2160 C CA . VAL C 1 43 ? 18.452 22.700 25.584 1.00 40.81 43 VAL C CA 1
ATOM 2161 C C . VAL C 1 43 ? 17.541 23.378 26.590 1.00 48.35 43 VAL C C 1
ATOM 2162 O O . VAL C 1 43 ? 16.984 24.446 26.337 1.00 36.50 43 VAL C O 1
ATOM 2166 N N . THR C 1 44 ? 17.423 22.724 27.738 1.00 64.28 44 THR C N 1
ATOM 2167 C CA . THR C 1 44 ? 16.595 23.169 28.840 1.00 46.15 44 THR C CA 1
ATOM 2168 C C . THR C 1 44 ? 17.008 24.516 29.421 1.00 45.01 44 THR C C 1
ATOM 2169 O O . THR C 1 44 ? 16.168 25.370 29.682 1.00 61.49 44 THR C O 1
ATOM 2173 N N . LYS C 1 45 ? 18.294 24.713 29.614 1.00 37.64 45 LYS C N 1
ATOM 2174 C CA . LYS C 1 45 ? 18.783 25.954 30.168 1.00 37.09 45 LYS C CA 1
ATOM 2175 C C . LYS C 1 45 ? 18.944 27.080 29.170 1.00 39.43 45 LYS C C 1
ATOM 2176 O O . LYS C 1 45 ? 18.626 28.216 29.487 1.00 53.60 45 LYS C O 1
ATOM 2178 N N . GLU C 1 46 ? 19.448 26.760 27.979 1.00 34.77 46 GLU C N 1
ATOM 2179 C CA . GLU C 1 46 ? 19.710 27.728 26.942 1.00 27.02 46 GLU C CA 1
ATOM 2180 C C . GLU C 1 46 ? 18.718 27.755 25.833 1.00 37.84 46 GLU C C 1
ATOM 2181 O O . GLU C 1 46 ? 18.520 28.799 25.211 1.00 33.39 46 GLU C O 1
ATOM 2187 N N . ARG C 1 47 ? 18.147 26.609 25.545 1.00 44.59 47 ARG C N 1
ATOM 2188 C CA . ARG C 1 47 ? 17.224 26.560 24.452 1.00 65.10 47 ARG C CA 1
ATOM 2189 C C . ARG C 1 47 ? 17.781 27.266 23.234 1.00 65.99 47 ARG C C 1
ATOM 2190 O O . ARG C 1 47 ? 17.344 28.384 22.865 1.00 35.33 47 ARG C O 1
ATOM 2198 N N . PRO C 1 48 ? 18.759 26.560 22.646 1.00 32.45 48 PRO C N 1
ATOM 2199 C CA . PRO C 1 48 ? 19.451 26.990 21.458 1.00 23.92 48 PRO C CA 1
ATOM 2200 C C . PRO C 1 48 ? 18.450 27.052 20.334 1.00 38.17 48 PRO C C 1
ATOM 2201 O O . PRO C 1 48 ? 17.367 26.490 20.476 1.00 44.42 48 PRO C O 1
ATOM 2205 N N . ASP C 1 49 ? 18.808 27.761 19.254 1.00 32.41 49 ASP C N 1
ATOM 2206 C CA . ASP C 1 49 ? 17.949 27.927 18.096 1.00 22.97 49 ASP C CA 1
ATOM 2207 C C . ASP C 1 49 ? 18.065 26.719 17.179 1.00 44.94 49 ASP C C 1
ATOM 2208 O O . ASP C 1 49 ? 17.139 26.326 16.468 1.00 36.96 49 ASP C O 1
ATOM 2213 N N . LEU C 1 50 ? 19.241 26.131 17.222 1.00 33.99 50 LEU C N 1
ATOM 2214 C CA . LEU C 1 50 ? 19.546 24.996 16.389 1.00 25.05 50 LEU C CA 1
ATOM 2215 C C . LEU C 1 50 ? 20.469 24.014 17.052 1.00 48.15 50 LEU C C 1
ATOM 2216 O O . LEU C 1 50 ? 21.228 24.322 17.994 1.00 27.46 50 LEU C O 1
ATOM 2221 N N . VAL C 1 51 ? 20.367 22.816 16.526 1.00 30.48 51 VAL C N 1
ATOM 2222 C CA . VAL C 1 51 ? 21.151 21.720 17.004 1.00 31.43 51 VAL C CA 1
ATOM 2223 C C . VAL C 1 51 ? 21.592 20.883 15.861 1.00 42.18 51 VAL C C 1
ATOM 2224 O O . VAL C 1 51 ? 20.769 20.578 14.978 1.00 28.11 51 VAL C O 1
ATOM 2228 N N . LEU C 1 52 ? 22.898 20.575 15.924 1.00 42.22 52 LEU C N 1
ATOM 2229 C CA . LEU C 1 52 ? 23.656 19.722 15.017 1.00 34.57 52 LEU C CA 1
ATOM 2230 C C . LEU C 1 52 ? 23.755 18.497 15.904 1.00 33.01 52 LEU C C 1
ATOM 2231 O O . LEU C 1 52 ? 24.474 18.485 16.903 1.00 29.58 52 LEU C O 1
ATOM 2236 N N . LEU C 1 53 ? 22.960 17.486 15.622 1.00 19.09 53 LEU C N 1
ATOM 2237 C CA . LEU C 1 53 ? 23.003 16.378 16.535 1.00 30.33 53 LEU C CA 1
ATOM 2238 C C . LEU C 1 53 ? 23.673 15.144 15.955 1.00 64.04 53 LEU C C 1
ATOM 2239 O O . LEU C 1 53 ? 23.234 14.578 14.967 1.00 37.45 53 LEU C O 1
ATOM 2244 N N . ASP C 1 54 ? 24.779 14.751 16.566 1.00 37.66 54 ASP C N 1
ATOM 2245 C CA . ASP C 1 54 ? 25.482 13.598 16.107 1.00 35.03 54 ASP C CA 1
ATOM 2246 C C . ASP C 1 54 ? 24.625 12.394 16.432 1.00 38.77 54 ASP C C 1
ATOM 2247 O O . ASP C 1 54 ? 24.453 12.006 17.604 1.00 35.25 54 ASP C O 1
ATOM 2252 N N . MET C 1 55 ? 24.118 11.839 15.354 1.00 31.89 55 MET C N 1
ATOM 2253 C CA . MET C 1 55 ? 23.235 10.686 15.364 1.00 39.64 55 MET C CA 1
ATOM 2254 C C . MET C 1 55 ? 23.806 9.380 15.887 1.00 37.76 55 MET C C 1
ATOM 2255 O O . MET C 1 55 ? 23.075 8.469 16.232 1.00 36.84 55 MET C O 1
ATOM 2260 N N . LYS C 1 56 ? 25.112 9.278 15.979 1.00 69.67 56 LYS C N 1
ATOM 2261 C CA . LYS C 1 56 ? 25.666 8.045 16.480 1.00 36.70 56 LYS C CA 1
ATOM 2262 C C . LYS C 1 56 ? 26.529 8.267 17.667 1.00 21.85 56 LYS C C 1
ATOM 2263 O O . LYS C 1 56 ? 27.726 8.495 17.530 1.00 50.88 56 LYS C O 1
ATOM 2265 N N . ILE C 1 57 ? 25.946 8.225 18.831 1.00 28.38 57 ILE C N 1
ATOM 2266 C CA . ILE C 1 57 ? 26.715 8.405 20.050 1.00 25.64 57 ILE C CA 1
ATOM 2267 C C . ILE C 1 57 ? 26.476 7.184 20.906 1.00 46.48 57 ILE C C 1
ATOM 2268 O O . ILE C 1 57 ? 25.332 6.767 21.115 1.00 70.60 57 ILE C O 1
ATOM 2273 N N . PRO C 1 58 ? 27.568 6.589 21.360 1.00 44.82 58 PRO C N 1
ATOM 2274 C CA . PRO C 1 58 ? 27.525 5.390 22.172 1.00 37.70 58 PRO C CA 1
ATOM 2275 C C . PRO C 1 58 ? 26.769 5.525 23.485 1.00 35.47 58 PRO C C 1
ATOM 2276 O O . PRO C 1 58 ? 27.256 6.090 24.465 1.00 78.27 58 PRO C O 1
ATOM 2280 N N . GLY C 1 59 ? 25.563 4.962 23.465 1.00 62.49 59 GLY C N 1
ATOM 2281 C CA . GLY C 1 59 ? 24.660 4.972 24.595 1.00 84.99 59 GLY C CA 1
ATOM 2282 C C . GLY C 1 59 ? 23.512 5.949 24.372 1.00 64.44 59 GLY C C 1
ATOM 2283 O O . GLY C 1 59 ? 22.744 6.229 25.288 1.00 79.20 59 GLY C O 1
ATOM 2284 N N . MET C 1 60 ? 23.410 6.465 23.135 1.00 51.57 60 MET C N 1
ATOM 2285 C CA . MET C 1 60 ? 22.366 7.420 22.761 1.00 58.85 60 MET C CA 1
ATOM 2286 C C . MET C 1 60 ? 21.532 7.041 21.558 1.00 78.90 60 MET C C 1
ATOM 2287 O O . MET C 1 60 ? 22.003 6.455 20.573 1.00 54.56 60 MET C O 1
ATOM 2292 N N . ASP C 1 61 ? 20.266 7.422 21.699 1.00 40.06 61 ASP C N 1
ATOM 2293 C CA . ASP C 1 61 ? 19.245 7.215 20.706 1.00 74.35 61 ASP C CA 1
ATOM 2294 C C . ASP C 1 61 ? 19.021 8.560 20.030 1.00 27.19 61 ASP C C 1
ATOM 2295 O O . ASP C 1 61 ? 18.370 9.443 20.567 1.00 35.55 61 ASP C O 1
ATOM 2300 N N . GLY C 1 62 ? 19.626 8.688 18.857 1.00 38.00 62 GLY C N 1
ATOM 2301 C CA . GLY C 1 62 ? 19.572 9.887 18.077 1.00 37.77 62 GLY C CA 1
ATOM 2302 C C . GLY C 1 62 ? 18.184 10.431 18.027 1.00 55.50 62 GLY C C 1
ATOM 2303 O O . GLY C 1 62 ? 17.918 11.548 18.455 1.00 38.25 62 GLY C O 1
ATOM 2304 N N . ILE C 1 63 ? 17.295 9.611 17.506 1.00 44.86 63 ILE C N 1
ATOM 2305 C CA . ILE C 1 63 ? 15.902 9.993 17.346 1.00 38.45 63 ILE C CA 1
ATOM 2306 C C . ILE C 1 63 ? 15.200 10.472 18.643 1.00 42.57 63 ILE C C 1
ATOM 2307 O O . ILE C 1 63 ? 14.491 11.485 18.643 1.00 44.58 63 ILE C O 1
ATOM 2312 N N . GLU C 1 64 ? 15.420 9.756 19.754 1.00 37.12 64 GLU C N 1
ATOM 2313 C CA . GLU C 1 64 ? 14.818 10.094 21.032 1.00 32.80 64 GLU C CA 1
ATOM 2314 C C . GLU C 1 64 ? 15.131 11.499 21.478 1.00 36.21 64 GLU C C 1
ATOM 2315 O O . GLU C 1 64 ? 14.243 12.242 21.907 1.00 38.50 64 GLU C O 1
ATOM 2321 N N . ILE C 1 65 ? 16.420 11.825 21.394 1.00 37.77 65 ILE C N 1
ATOM 2322 C CA . ILE C 1 65 ? 16.909 13.111 21.789 1.00 21.99 65 ILE C CA 1
ATOM 2323 C C . ILE C 1 65 ? 16.216 14.109 20.948 1.00 18.64 65 ILE C C 1
ATOM 2324 O O . ILE C 1 65 ? 15.717 15.128 21.422 1.00 38.80 65 ILE C O 1
ATOM 2329 N N . LEU C 1 66 ? 16.181 13.767 19.674 1.00 15.74 66 LEU C N 1
ATOM 2330 C CA . LEU C 1 66 ? 15.536 14.611 18.716 1.00 24.09 66 LEU C CA 1
ATOM 2331 C C . LEU C 1 66 ? 14.112 14.893 19.119 1.00 37.34 66 LEU C C 1
ATOM 2332 O O . LEU C 1 66 ? 13.631 15.989 18.963 1.00 44.90 66 LEU C O 1
ATOM 2337 N N . LYS C 1 67 ? 13.432 13.893 19.643 1.00 41.82 67 LYS C N 1
ATOM 2338 C CA . LYS C 1 67 ? 12.039 14.025 20.063 1.00 35.85 67 LYS C CA 1
ATOM 2339 C C . LYS C 1 67 ? 11.924 14.807 21.339 1.00 52.65 67 LYS C C 1
ATOM 2340 O O . LYS C 1 67 ? 11.091 15.722 21.467 1.00 36.43 67 LYS C O 1
ATOM 2346 N N . ARG C 1 68 ? 12.755 14.406 22.289 1.00 30.37 68 ARG C N 1
ATOM 2347 C CA . ARG C 1 68 ? 12.764 15.041 23.600 1.00 23.44 68 ARG C CA 1
ATOM 2348 C C . ARG C 1 68 ? 13.123 16.515 23.532 1.00 79.99 68 ARG C C 1
ATOM 2349 O O . ARG C 1 68 ? 12.705 17.304 24.378 1.00 61.85 68 ARG C O 1
ATOM 2357 N N . MET C 1 69 ? 13.925 16.880 22.531 1.00 35.97 69 MET C N 1
ATOM 2358 C CA . MET C 1 69 ? 14.355 18.267 22.338 1.00 26.92 69 MET C CA 1
ATOM 2359 C C . MET C 1 69 ? 13.153 19.091 21.988 1.00 36.00 69 MET C C 1
ATOM 2360 O O . MET C 1 69 ? 12.853 20.104 22.630 1.00 44.79 69 MET C O 1
ATOM 2365 N N . LYS C 1 70 ? 12.477 18.603 20.946 1.00 35.74 70 LYS C N 1
ATOM 2366 C CA . LYS C 1 70 ? 11.295 19.233 20.431 1.00 38.27 70 LYS C CA 1
ATOM 2367 C C . LYS C 1 70 ? 10.243 19.356 21.493 1.00 53.60 70 LYS C C 1
ATOM 2368 O O . LYS C 1 70 ? 9.460 20.301 21.555 1.00 35.28 70 LYS C O 1
ATOM 2374 N N . VAL C 1 71 ? 10.228 18.405 22.361 1.00 38.85 71 VAL C N 1
ATOM 2375 C CA . VAL C 1 71 ? 9.256 18.506 23.392 1.00 36.30 71 VAL C CA 1
ATOM 2376 C C . VAL C 1 71 ? 9.625 19.678 24.277 1.00 70.84 71 VAL C C 1
ATOM 2377 O O . VAL C 1 71 ? 8.906 20.689 24.363 1.00 43.00 71 VAL C O 1
ATOM 2381 N N . ILE C 1 72 ? 10.789 19.532 24.893 1.00 50.01 72 ILE C N 1
ATOM 2382 C CA . ILE C 1 72 ? 11.351 20.522 25.775 1.00 38.95 72 ILE C CA 1
ATOM 2383 C C . ILE C 1 72 ? 11.308 21.921 25.198 1.00 47.88 72 ILE C C 1
ATOM 2384 O O . ILE C 1 72 ? 11.175 22.914 25.913 1.00 53.95 72 ILE C O 1
ATOM 2389 N N . ASP C 1 73 ? 11.417 22.001 23.890 1.00 37.48 73 ASP C N 1
ATOM 2390 C CA . ASP C 1 73 ? 11.418 23.301 23.278 1.00 26.82 73 ASP C CA 1
ATOM 2391 C C . ASP C 1 73 ? 10.893 23.271 21.827 1.00 25.52 73 ASP C C 1
ATOM 2392 O O . ASP C 1 73 ? 11.653 23.325 20.856 1.00 67.78 73 ASP C O 1
ATOM 2397 N N . GLU C 1 74 ? 9.574 23.187 21.675 1.00 31.05 74 GLU C N 1
ATOM 2398 C CA . GLU C 1 74 ? 8.940 23.141 20.342 1.00 24.42 74 GLU C CA 1
ATOM 2399 C C . GLU C 1 74 ? 9.453 24.041 19.209 1.00 24.11 74 GLU C C 1
ATOM 2400 O O . GLU C 1 74 ? 9.251 23.682 18.025 1.00 25.31 74 GLU C O 1
ATOM 2406 N N . ASN C 1 75 ? 10.128 25.179 19.553 1.00 27.79 75 ASN C N 1
ATOM 2407 C CA . ASN C 1 75 ? 10.690 26.133 18.566 1.00 44.98 75 ASN C CA 1
ATOM 2408 C C . ASN C 1 75 ? 12.098 25.780 18.005 1.00 33.80 75 ASN C C 1
ATOM 2409 O O . ASN C 1 75 ? 12.561 26.376 16.990 1.00 25.50 75 ASN C O 1
ATOM 2414 N N . ILE C 1 76 ? 12.774 24.835 18.668 1.00 34.23 76 ILE C N 1
ATOM 2415 C CA . ILE C 1 76 ? 14.113 24.398 18.254 1.00 41.57 76 ILE C CA 1
ATOM 2416 C C . ILE C 1 76 ? 14.158 23.759 16.886 1.00 26.47 76 ILE C C 1
ATOM 2417 O O . ILE C 1 76 ? 13.271 22.995 16.510 1.00 36.70 76 ILE C O 1
ATOM 2422 N N . ARG C 1 77 ? 15.189 24.080 16.141 1.00 25.42 77 ARG C N 1
ATOM 2423 C CA . ARG C 1 77 ? 15.421 23.492 14.861 1.00 21.09 77 ARG C CA 1
ATOM 2424 C C . ARG C 1 77 ? 16.533 22.463 15.139 1.00 18.51 77 ARG C C 1
ATOM 2425 O O . ARG C 1 77 ? 17.228 22.557 16.163 1.00 43.08 77 ARG C O 1
ATOM 2433 N N . VAL C 1 78 ? 16.662 21.492 14.251 1.00 39.57 78 VAL C N 1
ATOM 2434 C CA . VAL C 1 78 ? 17.643 20.421 14.381 1.00 62.97 78 VAL C CA 1
ATOM 2435 C C . VAL C 1 78 ? 18.037 19.846 13.027 1.00 37.84 78 VAL C C 1
ATOM 2436 O O . VAL C 1 78 ? 17.171 19.564 12.186 1.00 34.49 78 VAL C O 1
ATOM 2440 N N . ILE C 1 79 ? 19.356 19.723 12.815 1.00 26.49 79 ILE C N 1
ATOM 2441 C CA . ILE C 1 79 ? 19.915 19.155 11.583 1.00 17.26 79 ILE C CA 1
ATOM 2442 C C . ILE C 1 79 ? 20.637 17.926 12.088 1.00 24.14 79 ILE C C 1
ATOM 2443 O O . ILE C 1 79 ? 21.319 18.008 13.084 1.00 28.29 79 ILE C O 1
ATOM 2448 N N . ILE C 1 80 ? 20.430 16.785 11.493 1.00 37.63 80 ILE C N 1
ATOM 2449 C CA . ILE C 1 80 ? 21.083 15.622 12.028 1.00 23.96 80 ILE C CA 1
ATOM 2450 C C . ILE C 1 80 ? 22.372 15.299 11.277 1.00 38.87 80 ILE C C 1
ATOM 2451 O O . ILE C 1 80 ? 22.474 15.503 10.051 1.00 31.65 80 ILE C O 1
ATOM 2456 N N . MET C 1 81 ? 23.344 14.799 12.050 1.00 28.04 81 MET C N 1
ATOM 2457 C CA . MET C 1 81 ? 24.611 14.405 11.516 1.00 28.50 81 MET C CA 1
ATOM 2458 C C . MET C 1 81 ? 24.692 12.897 11.636 1.00 29.15 81 MET C C 1
ATOM 2459 O O . MET C 1 81 ? 24.515 12.290 12.713 1.00 36.56 81 MET C O 1
ATOM 2464 N N . THR C 1 82 ? 24.910 12.310 10.489 1.00 39.54 82 THR C N 1
ATOM 2465 C CA . THR C 1 82 ? 24.947 10.893 10.384 1.00 70.40 82 THR C CA 1
ATOM 2466 C C . THR C 1 82 ? 26.274 10.380 9.986 1.00 37.22 82 THR C C 1
ATOM 2467 O O . THR C 1 82 ? 27.086 11.064 9.375 1.00 46.76 82 THR C O 1
ATOM 2471 N N . ALA C 1 83 ? 26.468 9.144 10.322 1.00 38.64 83 ALA C N 1
ATOM 2472 C CA . ALA C 1 83 ? 27.672 8.548 9.900 1.00 56.51 83 ALA C CA 1
ATOM 2473 C C . ALA C 1 83 ? 27.263 8.108 8.523 1.00 30.46 83 ALA C C 1
ATOM 2474 O O . ALA C 1 83 ? 26.192 7.565 8.342 1.00 63.80 83 ALA C O 1
ATOM 2476 N N . TYR C 1 84 ? 28.089 8.372 7.565 1.00 33.46 84 TYR C N 1
ATOM 2477 C CA . TYR C 1 84 ? 27.788 8.030 6.226 1.00 31.02 84 TYR C CA 1
ATOM 2478 C C . TYR C 1 84 ? 26.383 7.372 5.850 1.00 84.99 84 TYR C C 1
ATOM 2479 O O . TYR C 1 84 ? 26.394 6.389 5.047 1.00 41.44 84 TYR C O 1
ATOM 2488 N N . GLY C 1 85 ? 25.209 8.047 6.378 1.00 84.99 85 GLY C N 1
ATOM 2489 C CA . GLY C 1 85 ? 23.631 8.010 6.415 1.00 41.40 85 GLY C CA 1
ATOM 2490 C C . GLY C 1 85 ? 22.698 6.779 6.191 1.00 33.10 85 GLY C C 1
ATOM 2491 O O . GLY C 1 85 ? 22.928 6.132 5.172 1.00 35.64 85 GLY C O 1
ATOM 2492 N N . GLU C 1 86 ? 21.632 6.513 7.140 1.00 84.99 86 GLU C N 1
ATOM 2493 C CA . GLU C 1 86 ? 20.557 5.388 7.256 1.00 31.31 86 GLU C CA 1
ATOM 2494 C C . GLU C 1 86 ? 19.027 5.663 7.040 1.00 48.44 86 GLU C C 1
ATOM 2495 O O . GLU C 1 86 ? 18.349 6.471 7.650 1.00 30.76 86 GLU C O 1
ATOM 2501 N N . LEU C 1 87 ? 18.478 4.884 6.174 1.00 35.74 87 LEU C N 1
ATOM 2502 C CA . LEU C 1 87 ? 17.138 4.949 5.702 1.00 26.33 87 LEU C CA 1
ATOM 2503 C C . LEU C 1 87 ? 16.061 5.366 6.635 1.00 43.70 87 LEU C C 1
ATOM 2504 O O . LEU C 1 87 ? 15.359 6.370 6.438 1.00 30.40 87 LEU C O 1
ATOM 2509 N N . ASP C 1 88 ? 15.895 4.522 7.609 1.00 29.34 88 ASP C N 1
ATOM 2510 C CA . ASP C 1 88 ? 14.847 4.695 8.556 1.00 48.58 88 ASP C CA 1
ATOM 2511 C C . ASP C 1 88 ? 14.928 5.950 9.380 1.00 35.39 88 ASP C C 1
ATOM 2512 O O . ASP C 1 88 ? 14.004 6.760 9.380 1.00 37.63 88 ASP C O 1
ATOM 2517 N N . MET C 1 89 ? 16.049 6.076 10.066 1.00 36.26 89 MET C N 1
ATOM 2518 C CA . MET C 1 89 ? 16.384 7.190 10.924 1.00 30.51 89 MET C CA 1
ATOM 2519 C C . MET C 1 89 ? 16.086 8.525 10.238 1.00 17.65 89 MET C C 1
ATOM 2520 O O . MET C 1 89 ? 15.517 9.442 10.824 1.00 48.62 89 MET C O 1
ATOM 2525 N N . ILE C 1 90 ? 16.502 8.590 8.987 1.00 27.88 90 ILE C N 1
ATOM 2526 C CA . ILE C 1 90 ? 16.344 9.756 8.158 1.00 30.18 90 ILE C CA 1
ATOM 2527 C C . ILE C 1 90 ? 14.868 10.082 7.956 1.00 73.18 90 ILE C C 1
ATOM 2528 O O . ILE C 1 90 ? 14.431 11.226 7.964 1.00 36.35 90 ILE C O 1
ATOM 2533 N N . GLN C 1 91 ? 14.070 9.058 7.791 1.00 38.00 91 GLN C N 1
ATOM 2534 C CA . GLN C 1 91 ? 12.651 9.302 7.635 1.00 28.34 91 GLN C CA 1
ATOM 2535 C C . GLN C 1 91 ? 11.957 9.602 8.989 1.00 19.19 91 GLN C C 1
ATOM 2536 O O . GLN C 1 91 ? 11.044 10.386 9.058 1.00 39.59 91 GLN C O 1
ATOM 2542 N N . GLU C 1 92 ? 12.371 9.007 10.081 1.00 25.34 92 GLU C N 1
ATOM 2543 C CA . GLU C 1 92 ? 11.722 9.332 11.320 1.00 18.24 92 GLU C CA 1
ATOM 2544 C C . GLU C 1 92 ? 12.034 10.735 11.738 1.00 39.69 92 GLU C C 1
ATOM 2545 O O . GLU C 1 92 ? 11.136 11.457 12.173 1.00 41.19 92 GLU C O 1
ATOM 2551 N N . SER C 1 93 ? 13.333 11.082 11.627 1.00 51.94 93 SER C N 1
ATOM 2552 C CA . SER C 1 93 ? 13.870 12.400 11.969 1.00 28.96 93 SER C CA 1
ATOM 2553 C C . SER C 1 93 ? 13.140 13.496 11.157 1.00 33.17 93 SER C C 1
ATOM 2554 O O . SER C 1 93 ? 12.829 14.595 11.614 1.00 39.67 93 SER C O 1
ATOM 2557 N N . LYS C 1 94 ? 12.872 13.165 9.916 1.00 19.59 94 LYS C N 1
ATOM 2558 C CA . LYS C 1 94 ? 12.197 14.024 9.002 1.00 16.06 94 LYS C CA 1
ATOM 2559 C C . LYS C 1 94 ? 10.799 14.243 9.488 1.00 32.27 94 LYS C C 1
ATOM 2560 O O . LYS C 1 94 ? 10.327 15.373 9.515 1.00 44.49 94 LYS C O 1
ATOM 2562 N N . GLU C 1 95 ? 10.144 13.148 9.891 1.00 37.27 95 GLU C N 1
ATOM 2563 C CA . GLU C 1 95 ? 8.791 13.254 10.389 1.00 60.71 95 GLU C CA 1
ATOM 2564 C C . GLU C 1 95 ? 8.759 13.967 11.730 1.00 73.93 95 GLU C C 1
ATOM 2565 O O . GLU C 1 95 ? 7.746 14.588 12.057 1.00 41.07 95 GLU C O 1
ATOM 2571 N N . LEU C 1 96 ? 9.893 13.884 12.481 1.00 26.62 96 LEU C N 1
ATOM 2572 C CA . LEU C 1 96 ? 10.018 14.587 13.768 1.00 38.26 96 LEU C CA 1
ATOM 2573 C C . LEU C 1 96 ? 10.464 16.071 13.598 1.00 44.45 96 LEU C C 1
ATOM 2574 O O . LEU C 1 96 ? 10.717 16.799 14.572 1.00 31.21 96 LEU C O 1
ATOM 2579 N N . GLY C 1 97 ? 10.544 16.502 12.322 1.00 34.32 97 GLY C N 1
ATOM 2580 C CA . GLY C 1 97 ? 10.895 17.865 11.946 1.00 42.64 97 GLY C CA 1
ATOM 2581 C C . GLY C 1 97 ? 12.356 18.179 11.699 1.00 74.29 97 GLY C C 1
ATOM 2582 O O . GLY C 1 97 ? 12.714 19.357 11.559 1.00 42.57 97 GLY C O 1
ATOM 2583 N N . ALA C 1 98 ? 13.213 17.175 11.624 1.00 28.69 98 ALA C N 1
ATOM 2584 C CA . ALA C 1 98 ? 14.603 17.530 11.381 1.00 25.29 98 ALA C CA 1
ATOM 2585 C C . ALA C 1 98 ? 14.720 18.268 10.061 1.00 34.04 98 ALA C C 1
ATOM 2586 O O . ALA C 1 98 ? 14.181 17.788 9.075 1.00 39.80 98 ALA C O 1
ATOM 2588 N N . LEU C 1 99 ? 15.412 19.440 10.022 1.00 37.35 99 LEU C N 1
ATOM 2589 C CA . LEU C 1 99 ? 15.565 20.252 8.774 1.00 24.75 99 LEU C CA 1
ATOM 2590 C C . LEU C 1 99 ? 16.203 19.565 7.588 1.00 45.40 99 LEU C C 1
ATOM 2591 O O . LEU C 1 99 ? 15.784 19.764 6.449 1.00 39.81 99 LEU C O 1
ATOM 2596 N N . THR C 1 100 ? 17.268 18.808 7.876 1.00 38.06 100 THR C N 1
ATOM 2597 C CA . THR C 1 100 ? 18.039 18.036 6.888 1.00 38.45 100 THR C CA 1
ATOM 2598 C C . THR C 1 100 ? 19.018 17.133 7.606 1.00 28.73 100 THR C C 1
ATOM 2599 O O . THR C 1 100 ? 19.081 17.119 8.840 1.00 37.62 100 THR C O 1
ATOM 2603 N N . HIS C 1 101 ? 19.793 16.391 6.840 1.00 27.63 101 HIS C N 1
ATOM 2604 C CA . HIS C 1 101 ? 20.747 15.525 7.473 1.00 56.57 101 HIS C CA 1
ATOM 2605 C C . HIS C 1 101 ? 22.020 15.672 6.741 1.00 38.49 101 HIS C C 1
ATOM 2606 O O . HIS C 1 101 ? 21.993 15.837 5.506 1.00 34.35 101 HIS C O 1
ATOM 2613 N N . PHE C 1 102 ? 23.097 15.621 7.506 1.00 44.46 102 PHE C N 1
ATOM 2614 C CA . PHE C 1 102 ? 24.407 15.729 6.926 1.00 43.82 102 PHE C CA 1
ATOM 2615 C C . PHE C 1 102 ? 25.184 14.484 7.303 1.00 37.14 102 PHE C C 1
ATOM 2616 O O . PHE C 1 102 ? 25.067 14.024 8.438 1.00 40.30 102 PHE C O 1
ATOM 2624 N N . ALA C 1 103 ? 25.968 13.940 6.361 1.00 38.95 103 ALA C N 1
ATOM 2625 C CA . ALA C 1 103 ? 26.765 12.743 6.661 1.00 36.91 103 ALA C CA 1
ATOM 2626 C C . ALA C 1 103 ? 28.218 13.076 6.971 1.00 27.72 103 ALA C C 1
ATOM 2627 O O . ALA C 1 103 ? 28.852 13.902 6.327 1.00 37.95 103 ALA C O 1
ATOM 2629 N N . LYS C 1 104 ? 28.738 12.411 7.951 1.00 31.60 104 LYS C N 1
ATOM 2630 C CA . LYS C 1 104 ? 30.110 12.586 8.323 1.00 70.15 104 LYS C CA 1
ATOM 2631 C C . LYS C 1 104 ? 30.930 11.597 7.514 1.00 30.96 104 LYS C C 1
ATOM 2632 O O . LYS C 1 104 ? 30.591 10.422 7.438 1.00 49.01 104 LYS C O 1
ATOM 2638 N N 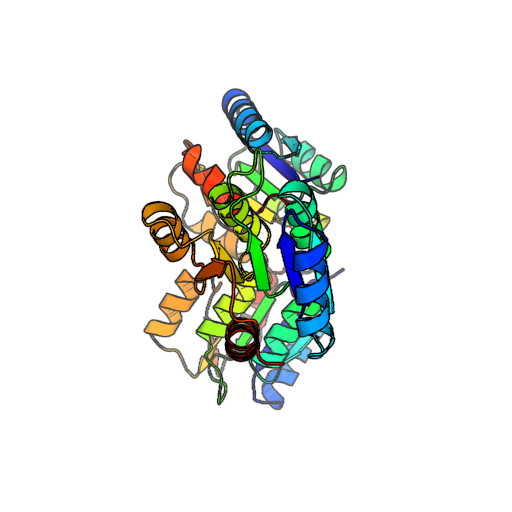. PRO C 1 105 ? 32.009 12.020 6.891 1.00 49.90 105 PRO C N 1
ATOM 2639 C CA . PRO C 1 105 ? 32.540 13.366 6.885 1.00 75.29 105 PRO C CA 1
ATOM 2640 C C . PRO C 1 105 ? 31.722 14.318 6.056 1.00 39.16 105 PRO C C 1
ATOM 2641 O O . PRO C 1 105 ? 31.178 13.946 5.002 1.00 84.99 105 PRO C O 1
ATOM 2645 N N . PHE C 1 106 ? 31.670 15.567 6.503 1.00 34.11 106 PHE C N 1
ATOM 2646 C CA . PHE C 1 106 ? 30.927 16.533 5.713 1.00 37.82 106 PHE C CA 1
ATOM 2647 C C . PHE C 1 106 ? 31.766 17.745 5.311 1.00 40.61 106 PHE C C 1
ATOM 2648 O O . PHE C 1 106 ? 32.831 18.006 5.845 1.00 47.69 106 PHE C O 1
ATOM 2656 N N . ASP C 1 107 ? 31.276 18.507 4.360 1.00 39.46 107 ASP C N 1
ATOM 2657 C CA . ASP C 1 107 ? 31.981 19.693 3.928 1.00 75.99 107 ASP C CA 1
ATOM 2658 C C . ASP C 1 107 ? 31.515 20.905 4.748 1.00 75.56 107 ASP C C 1
ATOM 2659 O O . ASP C 1 107 ? 30.373 21.361 4.608 1.00 50.11 107 ASP C O 1
ATOM 2664 N N . ILE C 1 108 ? 32.411 21.414 5.609 1.00 44.59 108 ILE C N 1
ATOM 2665 C CA . ILE C 1 108 ? 32.162 22.555 6.501 1.00 43.92 108 ILE C CA 1
ATOM 2666 C C . ILE C 1 108 ? 31.469 23.746 5.887 1.00 39.39 108 ILE C C 1
ATOM 2667 O O . ILE C 1 108 ? 30.626 24.411 6.490 1.00 50.36 108 ILE C O 1
ATOM 2672 N N . ASP C 1 109 ? 31.879 24.031 4.688 1.00 33.91 109 ASP C N 1
ATOM 2673 C CA . ASP C 1 109 ? 31.329 25.148 4.006 1.00 51.53 109 ASP C CA 1
ATOM 2674 C C . ASP C 1 109 ? 29.857 24.923 3.766 1.00 38.34 109 ASP C C 1
ATOM 2675 O O . ASP C 1 109 ? 29.028 25.723 4.175 1.00 55.87 109 ASP C O 1
ATOM 2680 N N . GLU C 1 110 ? 29.518 23.819 3.117 1.00 37.18 110 GLU C N 1
ATOM 2681 C CA . GLU C 1 110 ? 28.105 23.614 2.889 1.00 78.99 110 GLU C CA 1
ATOM 2682 C C . GLU C 1 110 ? 27.340 23.520 4.201 1.00 47.72 110 GLU C C 1
ATOM 2683 O O . GLU C 1 110 ? 26.194 23.945 4.300 1.00 44.09 110 GLU C O 1
ATOM 2689 N N . ILE C 1 111 ? 28.007 22.988 5.218 1.00 39.61 111 ILE C N 1
ATOM 2690 C CA . ILE C 1 111 ? 27.392 22.846 6.530 1.00 81.29 111 ILE C CA 1
ATOM 2691 C C . ILE C 1 111 ? 27.056 24.206 7.104 1.00 47.42 111 ILE C C 1
ATOM 2692 O O . ILE C 1 111 ? 25.958 24.468 7.626 1.00 42.12 111 ILE C O 1
ATOM 2697 N N . ARG C 1 112 ? 28.048 25.067 6.974 1.00 39.49 112 ARG C N 1
ATOM 2698 C CA . ARG C 1 112 ? 28.025 26.452 7.435 1.00 70.39 112 ARG C CA 1
ATOM 2699 C C . ARG C 1 112 ? 27.029 27.274 6.619 1.00 19.23 112 ARG C C 1
ATOM 2700 O O . ARG C 1 112 ? 26.439 28.249 7.068 1.00 41.27 112 ARG C O 1
ATOM 2708 N N . ASP C 1 113 ? 26.877 26.836 5.388 1.00 36.61 113 ASP C N 1
ATOM 2709 C CA . ASP C 1 113 ? 26.015 27.399 4.389 1.00 39.85 113 ASP C CA 1
ATOM 2710 C C . ASP C 1 113 ? 24.569 27.062 4.704 1.00 36.07 113 ASP C C 1
ATOM 2711 O O . ASP C 1 113 ? 23.690 27.905 4.563 1.00 53.77 113 ASP C O 1
ATOM 2716 N N . ALA C 1 114 ? 24.330 25.827 5.134 1.00 84.99 114 ALA C N 1
ATOM 2717 C CA . ALA C 1 114 ? 22.974 25.446 5.471 1.00 44.55 114 ALA C CA 1
ATOM 2718 C C . ALA C 1 114 ? 22.537 26.288 6.637 1.00 53.07 114 ALA C C 1
ATOM 2719 O O . ALA C 1 114 ? 21.484 26.923 6.645 1.00 68.58 114 ALA C O 1
ATOM 2721 N N . VAL C 1 115 ? 23.391 26.279 7.630 1.00 35.61 115 VAL C N 1
ATOM 2722 C CA . VAL C 1 115 ? 23.145 27.017 8.828 1.00 33.86 115 VAL C CA 1
ATOM 2723 C C . VAL C 1 115 ? 22.950 28.501 8.610 1.00 31.20 115 VAL C C 1
ATOM 2724 O O . VAL C 1 115 ? 22.216 29.123 9.354 1.00 38.42 115 VAL C O 1
ATOM 2728 N N . LYS C 1 116 ? 23.582 29.081 7.607 1.00 30.16 116 LYS C N 1
ATOM 2729 C CA . LYS C 1 116 ? 23.407 30.517 7.417 1.00 33.91 116 LYS C CA 1
ATOM 2730 C C . LYS C 1 116 ? 22.058 30.909 6.853 1.00 70.27 116 LYS C C 1
ATOM 2731 O O . LYS C 1 116 ? 21.618 32.054 7.013 1.00 56.93 116 LYS C O 1
ATOM 2733 N N . LYS C 1 117 ? 21.412 29.955 6.182 1.00 47.68 117 LYS C N 1
ATOM 2734 C CA . LYS C 1 117 ? 20.094 30.204 5.595 1.00 39.28 117 LYS C CA 1
ATOM 2735 C C . LYS C 1 117 ? 18.956 29.798 6.543 1.00 77.99 117 LYS C C 1
ATOM 2736 O O . LYS C 1 117 ? 17.798 30.215 6.378 1.00 84.99 117 LYS C O 1
ATOM 2738 N N . TYR C 1 118 ? 19.334 28.982 7.542 1.00 45.39 118 TYR C N 1
ATOM 2739 C CA . TYR C 1 118 ? 18.451 28.501 8.583 1.00 32.52 118 TYR C CA 1
ATOM 2740 C C . TYR C 1 118 ? 18.417 29.613 9.622 1.00 53.40 118 TYR C C 1
ATOM 2741 O O . TYR C 1 118 ? 17.361 30.084 10.018 1.00 33.77 118 TYR C O 1
ATOM 2750 N N . LEU C 1 119 ? 19.626 30.056 10.002 1.00 38.77 119 LEU C N 1
ATOM 2751 C CA . LEU C 1 119 ? 19.877 31.104 10.986 1.00 34.13 119 LEU C CA 1
ATOM 2752 C C . LEU C 1 119 ? 20.561 32.373 10.474 1.00 39.98 119 LEU C C 1
ATOM 2753 O O . LEU C 1 119 ? 21.368 32.934 11.207 1.00 37.59 119 LEU C O 1
ATOM 2758 N N . PRO C 1 120 ? 20.293 32.852 9.277 1.00 45.61 120 PRO C N 1
ATOM 2759 C CA . PRO C 1 120 ? 20.997 34.043 8.860 1.00 55.79 120 PRO C CA 1
ATOM 2760 C C . PRO C 1 120 ? 21.261 34.971 10.033 1.00 84.99 120 PRO C C 1
ATOM 2761 O O . PRO C 1 120 ? 20.343 35.359 10.790 1.00 39.44 120 PRO C O 1
ATOM 2765 N N . LEU C 1 121 ? 22.561 35.300 10.185 1.00 84.99 121 LEU C N 1
ATOM 2766 C CA . LEU C 1 121 ? 23.002 36.171 11.278 1.00 84.99 121 LEU C CA 1
ATOM 2767 C C . LEU C 1 121 ? 22.272 37.515 11.357 1.00 84.99 121 LEU C C 1
ATOM 2768 O O . LEU C 1 121 ? 22.112 38.210 10.340 1.00 69.23 121 LEU C O 1
ATOM 2773 N N . LYS C 1 122 ? 21.820 37.817 12.588 1.00 38.05 122 LYS C N 1
ATOM 2774 C CA . LYS C 1 122 ? 21.097 39.021 12.965 1.00 62.01 122 LYS C CA 1
ATOM 2775 C C . LYS C 1 122 ? 20.510 38.931 14.359 1.00 49.28 122 LYS C C 1
ATOM 2776 O O . LYS C 1 122 ? 19.773 37.887 14.691 1.00 84.99 122 LYS C O 1
#

Nearest PDB structures (foldseek):
  3q15-assembly1_C-2  TM=9.735E-01  e=6.946E-19  Bacillus subtilis
  1nat-assembly1_A  TM=9.751E-01  e=3.244E-18  Bacillus subtilis
  6ifh-assembly1_A  TM=9.468E-01  e=6.703E-16  Paenisporosarcina sp. TG-14
  8tef-assembly2_C  TM=9.183E-01  e=5.150E-10  Flavobacterium johnsoniae UW101
  7pva-assembly1_B  TM=9.236E-01  e=1.124E-08  Porphyromonas gingivalis W83

CATH classification: 3.40.50.2300

Foldseek 3Di:
DAEEEEEAQDPVVSVVLQCLVVVVVHHYHYHNALVVVLVCCLVPVGQEYEAECDHVVHNSLVSLLSSCVSPVNYEYEYEAAVDDPVSQVSVVVSHHPYYHYPPDDSVVVSVVCCVVPPD/DAEEEEEAQDPVVQVVLVVLVVVLPHDYHYHDDLVVRLVCCLVPVHQEYEAACDRPVDHRLVSLLSNCVNHVNYAYEYEAAPDDDPVQVSSVVSHHPGYAYPPGPSVVVSVVCCVVGPDD/DFFEEEEEAQDPVVSVVLCVLVVVVVYHYYYHNDLVVSLVCCLVPVTQEYAHECDHVPDHNLVSLQSSCVSPVNHEYEYEYAQDDDPSQVSSVVSHHPYYAHPPGDSVVVSVVCCVSGVTD

Secondary structure (DSSP, 8-state):
--EEEEE-S-HHHHHHHHHHHHTTT-EEEEESSHHHHHHHHHHH--SEEEEES--TT--HHHHHHHHHHH-TT-EEEEEESS--HHHHHHHHHHT---EEESS--HHHHHHHHHHHS--/--EEEEE-S-HHHHHHHHHHHHHHT-EEEEESSHHHHHHHHHHH--SEEEEESEETTEEHHHHHHHHHHHHSS-EEEEEEES--HHHHHHHHHTT--EEEEES--HHHHHHHHHHHS---/-PPEEEEE-S-HHHHHHHHHHHHTTT-EEEEESSHHHHHHHHHHH--SEEEEES--TT--HHHHHHHHHHHTTT---EEEEES--HHHHHHHHHTT---EEEES--HHHHHHHHHHHS---

Solvent-accessible surface area: 17281 Å² total; per-residue (Å²): 124,48,44,0,0,0,0,0,55,103,63,59,44,30,98,95,0,15,89,22,0,69,163,64,56,5,92,24,36,66,1,32,54,6,77,76,0,20,80,30,0,62,147,56,117,1,52,2,0,0,0,2,12,150,11,112,93,34,88,5,22,72,10,0,106,122,0,34,128,53,6,69,116,0,96,0,0,0,1,2,57,180,32,73,143,89,50,45,89,79,4,146,124,49,31,16,57,44,60,22,27,32,130,31,71,47,74,77,1,57,79,9,0,73,144,82,20,86,110,110,32,20,0,0,0,0,0,55,115,58,44,48,37,78,126,2,14,118,24,0,67,170,42,40,7,74,23,42,64,1,31,55,9,74,74,0,27,53,36,0,82,90,39,75,2,30,0,0,0,0,8,12,77,11,117,97,31,80,3,16,76,18,0,61,72,0,20,99,63,23,59,91,0,61,0,0,0,2,8,81,193,44,76,139,93,62,44,64,77,0,45,37,12,3,7,29,31,56,21,28,30,121,34,89,67,88,51,5,63,104,19,0,49,109,43,7,86,82,137,133,16,26,44,0,0,0,0,0,54,101,53,53,37,35,94,88,0,25,95,18,0,75,166,64,45,6,79,28,44,71,2,40,54,5,68,85,0,15,96,34,0,75,81,61,116,3,32,0,0,0,0,6,10,59,12,118,92,34,88,5,20,85,12,0,113,104,0,40,112,40,15,61,25,3,17,0,0,0,0,1,69,189,40,90,140,80,46,47,94,76,4,47,125,57,38,14,28,47,65,28,25,38,120,30,76,43,74,79,1,72,77,16,0,41,63,21,3,56,77,77

InterPro domains:
  IPR001789 Signal transduction response regulator, receiver domain [PF00072] (6-116)
  IPR001789 Signal transduction response regulator, receiver domain [PS50110] (5-119)
  IPR001789 Signal transduction response regulator, receiver domain [SM00448] (4-115)
  IPR011006 CheY-like superfamily [SSF52172] (4-120)
  IPR050595 Bacterial response regulator [PTHR44591] (2-122)

GO terms:
  GO:0005515 protein binding (F, IPI)

Sequence (360 aa):
NEKILIVDDQSGIRILLNEVFNKEGYQTFQAANGLQALDIVTKERPDLVLLDMKIPGMDGIEILKRMKVIDENIRVIIMTAYGELDMIQESKELGALTHFAKPFDIDEIRDAVKKYLPLNEKILIVDDQSGIRILLNEVFNKEGYQTFQAANGLQALDIVTKERPDLVLLDMKIPGMDGIEILKRMKVIDENIRVIIMTAYGELDMIQESKELGALTHFAKPFDIDEIRDAVKKYLPLKMNEKILIVDDQSGIRILLNEVFNKEGYQTFQAANGLQALDIVTKERPDLVLLDMKIPGMDGIEILKRMKVIDENIRVIIMTAYGELDMIQESKELGALTHFAKPFDIDEIRDAVKKYLPLK

Radius of gyration: 25.22 Å; Cα contacts (8 Å, |Δi|>4): 652; chains: 3; bounding box: 59×47×64 Å

Organism: Bacillus subtilis (strain 168) (NCBI:txid224308)

B-factor: mean 43.34, std 16.87, range [3.98, 99.99]